Protein AF-A0A965Y698-F1 (afdb_monomer_lite)

Sequence (207 aa):
MKKEEIPGSIGDREEKILKLSDDIWEYAETKFEEYKSASRYCELLEAEGFRVTKGIADMDPACQTRLLTFLDEGLVSPMGWHGKPFSAPLIIVAATNRPVREWIASGNPSFREDLFYRFDCVISLPPLRERRKDMRLLVSLSLQEEEVNPGYLEGDGIRRISLDAVDALERMNFPGNFRELRVRLKRACSAARREGVQILCLRHLLH

Radius of gyration: 22.98 Å; chains: 1; bounding box: 58×51×63 Å

pLDDT: mean 71.07, std 23.86, range [26.08, 95.06]

Structure (mmCIF, N/CA/C/O backbone):
data_AF-A0A965Y698-F1
#
_entry.id   AF-A0A965Y698-F1
#
loop_
_atom_site.group_PDB
_atom_site.id
_atom_site.type_symbol
_atom_site.label_atom_id
_atom_site.label_alt_id
_atom_site.label_comp_id
_atom_site.label_asym_id
_atom_site.label_entity_id
_atom_site.label_seq_id
_atom_site.pdbx_PDB_ins_code
_atom_site.Cartn_x
_atom_site.Cartn_y
_atom_site.Cartn_z
_atom_site.occupancy
_atom_site.B_iso_or_equiv
_atom_site.auth_seq_id
_atom_site.auth_comp_id
_atom_site.auth_asym_id
_atom_site.auth_atom_id
_atom_site.pdbx_PDB_model_num
ATOM 1 N N . MET A 1 1 ? -10.694 -40.746 -34.632 1.00 34.81 1 MET A N 1
ATOM 2 C CA . MET A 1 1 ? -9.609 -39.753 -34.481 1.00 34.81 1 MET A CA 1
ATOM 3 C C . MET A 1 1 ? -9.773 -39.082 -33.134 1.00 34.81 1 MET A C 1
ATOM 5 O O . MET A 1 1 ? -10.867 -38.628 -32.828 1.00 34.81 1 MET A O 1
ATOM 9 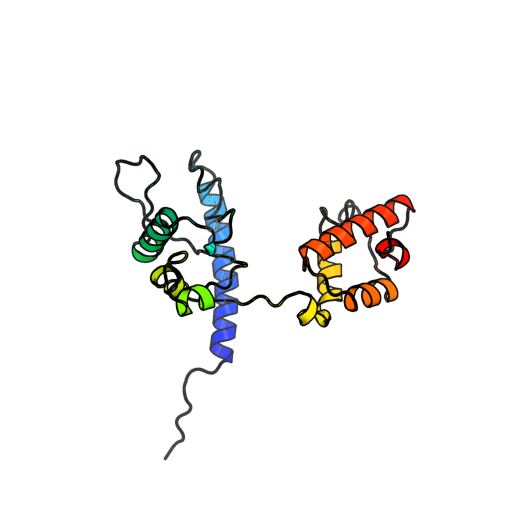N N . LYS A 1 2 ? -8.735 -39.171 -32.300 1.00 28.33 2 LYS A N 1
ATOM 10 C CA . LYS A 1 2 ? -8.711 -38.714 -30.908 1.00 28.33 2 LYS A CA 1
ATOM 11 C C . LYS A 1 2 ? -8.781 -37.182 -30.859 1.00 28.33 2 LYS A C 1
ATOM 13 O O . LYS A 1 2 ? -8.144 -36.529 -31.677 1.00 28.33 2 LYS A O 1
ATOM 18 N N . LYS A 1 3 ? -9.558 -36.637 -29.918 1.00 29.00 3 LYS A N 1
ATOM 19 C CA . LYS A 1 3 ? -9.449 -35.237 -29.491 1.00 29.00 3 LYS A CA 1
ATOM 20 C C . LYS A 1 3 ? -8.118 -35.112 -28.750 1.00 29.00 3 LYS A C 1
ATOM 22 O O . LYS A 1 3 ? -7.952 -35.758 -27.721 1.00 29.00 3 LYS A O 1
ATOM 27 N N . GLU A 1 4 ? -7.173 -34.367 -29.305 1.00 29.14 4 GLU A N 1
ATOM 28 C CA . GLU A 1 4 ? -5.974 -33.952 -28.578 1.00 29.14 4 GLU A CA 1
ATOM 29 C C . GLU A 1 4 ? -6.377 -32.842 -27.605 1.00 29.14 4 GLU A C 1
ATOM 31 O O . GLU A 1 4 ? -6.842 -31.774 -28.005 1.00 29.14 4 GLU A O 1
ATOM 36 N N . GLU A 1 5 ? -6.281 -33.148 -26.314 1.00 32.31 5 GLU A N 1
ATOM 37 C CA . GLU A 1 5 ? -6.367 -32.173 -25.234 1.00 32.31 5 GLU A CA 1
ATOM 38 C C . GLU A 1 5 ? -5.152 -31.242 -25.312 1.00 32.31 5 GLU A C 1
ATOM 40 O O . GLU A 1 5 ? -4.010 -31.688 -25.415 1.00 32.31 5 GLU A O 1
ATOM 45 N N . ILE A 1 6 ? -5.410 -29.936 -25.291 1.00 33.69 6 ILE A N 1
ATOM 46 C CA . ILE A 1 6 ? -4.385 -28.891 -25.283 1.00 33.69 6 ILE A CA 1
ATOM 47 C C . ILE A 1 6 ? -3.648 -28.971 -23.933 1.00 33.69 6 ILE A C 1
ATOM 49 O O . ILE A 1 6 ? -4.298 -28.818 -22.895 1.00 33.69 6 ILE A O 1
ATOM 53 N N . PRO A 1 7 ? -2.321 -29.189 -23.903 1.00 31.28 7 PRO A N 1
ATOM 54 C CA . PRO A 1 7 ? -1.578 -29.259 -22.655 1.00 31.28 7 PRO A CA 1
ATOM 55 C C . PRO A 1 7 ? -1.356 -27.843 -22.109 1.00 31.28 7 PRO A C 1
ATOM 57 O O . PRO A 1 7 ? -0.759 -26.994 -22.772 1.00 31.28 7 PRO A O 1
ATOM 60 N N . GLY A 1 8 ? -1.838 -27.591 -20.893 1.00 40.00 8 GLY A N 1
ATOM 61 C CA . GLY A 1 8 ? -1.635 -26.331 -20.173 1.00 40.00 8 GLY A CA 1
ATOM 62 C C . GLY A 1 8 ? -2.925 -25.786 -19.576 1.00 40.00 8 GLY A C 1
ATOM 63 O O . GLY A 1 8 ? -3.374 -24.700 -19.945 1.00 40.00 8 GLY A O 1
ATOM 64 N N . SER A 1 9 ? -3.531 -26.553 -18.669 1.00 38.72 9 SER A N 1
ATOM 65 C CA . SER A 1 9 ? -4.672 -26.093 -17.879 1.00 38.72 9 SER A CA 1
ATOM 66 C C . SER A 1 9 ? -4.240 -24.922 -16.982 1.00 38.72 9 SER A C 1
ATOM 68 O O . SER A 1 9 ? -3.114 -24.880 -16.488 1.00 38.72 9 SER A O 1
ATOM 70 N N . ILE A 1 10 ? -5.142 -23.959 -16.773 1.00 36.44 10 ILE A N 1
ATOM 71 C CA . ILE A 1 10 ? -4.940 -22.768 -15.927 1.00 36.44 10 ILE A CA 1
ATOM 72 C C . ILE A 1 10 ? -4.488 -23.152 -14.502 1.00 36.44 10 ILE A C 1
ATOM 74 O O . ILE A 1 10 ? -3.698 -22.421 -13.906 1.00 36.44 10 ILE A O 1
ATOM 78 N N . GLY A 1 11 ? -4.881 -24.335 -14.014 1.00 33.78 11 GLY A N 1
ATOM 79 C CA . GLY A 1 11 ? -4.472 -24.853 -12.706 1.00 33.78 11 GLY A CA 1
ATOM 80 C C . GLY A 1 11 ? -2.964 -25.100 -12.574 1.00 33.78 11 GLY A C 1
ATOM 81 O O . GLY A 1 11 ? -2.393 -24.777 -11.538 1.00 33.78 11 GLY A O 1
ATOM 82 N N . ASP A 1 12 ? -2.287 -25.546 -13.641 1.00 32.25 12 ASP A N 1
ATOM 83 C CA . ASP A 1 12 ? -0.835 -25.805 -13.611 1.00 32.25 12 ASP A CA 1
ATOM 84 C C . ASP A 1 12 ? -0.017 -24.508 -13.521 1.00 32.25 12 ASP A C 1
ATOM 86 O O . ASP A 1 12 ? 1.145 -24.527 -13.117 1.00 32.25 12 ASP A O 1
ATOM 90 N N . ARG A 1 13 ? -0.595 -23.365 -13.923 1.00 32.44 13 ARG A N 1
ATOM 91 C CA . ARG A 1 13 ? 0.056 -22.048 -13.839 1.00 32.44 13 ARG A CA 1
ATOM 92 C C . ARG A 1 13 ? -0.099 -21.429 -12.456 1.00 32.44 13 ARG A C 1
ATOM 94 O O . ARG A 1 13 ? 0.864 -20.857 -11.960 1.00 32.44 13 ARG A O 1
ATOM 101 N N . GLU A 1 14 ? -1.264 -21.568 -11.831 1.00 30.34 14 GLU A N 1
ATOM 102 C CA . GLU A 1 14 ? -1.511 -21.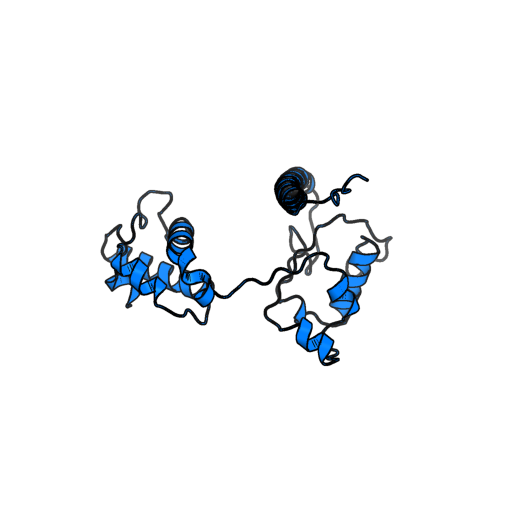067 -10.472 1.00 30.34 14 GLU A CA 1
ATOM 103 C C . GLU A 1 14 ? -0.663 -21.815 -9.432 1.00 30.34 14 GLU A C 1
ATOM 105 O O . GLU A 1 14 ? -0.034 -21.180 -8.586 1.00 30.34 14 GLU A O 1
ATOM 110 N N . GLU A 1 15 ? -0.531 -23.140 -9.561 1.00 28.47 15 GLU A N 1
ATOM 111 C CA . GLU A 1 15 ? 0.343 -23.946 -8.696 1.00 28.47 15 GLU A CA 1
ATOM 112 C C . GLU A 1 15 ? 1.832 -23.597 -8.871 1.00 28.47 15 GLU A C 1
ATOM 114 O O . GLU A 1 15 ? 2.599 -23.602 -7.907 1.00 28.47 15 GLU A O 1
ATOM 119 N N . LYS A 1 16 ? 2.247 -23.237 -10.094 1.00 28.00 16 LYS A N 1
ATOM 120 C CA . LYS A 1 16 ? 3.618 -22.789 -10.385 1.00 28.00 16 LYS A CA 1
ATOM 121 C C . LYS A 1 16 ? 3.913 -21.406 -9.812 1.00 28.00 16 LYS A C 1
ATOM 123 O O . LYS A 1 16 ? 5.036 -21.171 -9.387 1.00 28.00 16 LYS A O 1
ATOM 128 N N . ILE A 1 17 ? 2.925 -20.509 -9.800 1.00 28.64 17 ILE A N 1
ATOM 129 C CA . ILE A 1 17 ? 3.040 -19.154 -9.240 1.00 28.64 17 ILE A CA 1
ATOM 130 C C . ILE A 1 17 ? 3.127 -19.204 -7.709 1.00 28.64 17 ILE A C 1
ATOM 132 O O . ILE A 1 17 ? 3.937 -18.482 -7.135 1.00 28.64 17 ILE A O 1
ATOM 136 N N . LEU A 1 18 ? 2.347 -20.078 -7.064 1.00 27.06 18 LEU A N 1
ATOM 137 C CA . LEU A 1 18 ? 2.396 -20.290 -5.612 1.00 27.06 18 LEU A CA 1
ATOM 138 C C . LEU A 1 18 ? 3.716 -20.936 -5.169 1.00 27.06 18 LEU A C 1
ATOM 140 O O . LEU A 1 18 ? 4.336 -20.464 -4.224 1.00 27.06 18 LEU A O 1
ATOM 144 N N . LYS A 1 19 ? 4.212 -21.944 -5.900 1.00 28.45 19 LYS A N 1
ATOM 145 C CA . LYS A 1 19 ? 5.548 -22.507 -5.633 1.00 28.45 19 LYS A CA 1
ATOM 146 C C . LYS A 1 19 ? 6.665 -21.491 -5.854 1.00 28.45 19 LYS A C 1
ATOM 148 O O . LYS A 1 19 ? 7.555 -21.388 -5.023 1.00 28.45 19 LYS A O 1
ATOM 153 N N . LEU A 1 20 ? 6.586 -20.687 -6.922 1.00 28.78 20 LEU A N 1
ATOM 154 C CA . LEU A 1 20 ? 7.558 -19.616 -7.138 1.00 28.78 20 LEU A CA 1
ATOM 155 C C . LEU A 1 20 ? 7.544 -18.595 -5.998 1.00 28.78 20 LEU A C 1
ATOM 157 O O . LEU A 1 20 ? 8.612 -18.104 -5.661 1.00 28.78 20 LEU A O 1
ATOM 161 N N . SER A 1 21 ? 6.387 -18.246 -5.418 1.00 30.69 21 SER A N 1
ATOM 162 C CA . SER A 1 21 ? 6.373 -17.262 -4.330 1.00 30.69 21 SER A CA 1
ATOM 163 C C . SER A 1 21 ? 7.120 -17.768 -3.108 1.00 30.69 21 SER A C 1
ATOM 165 O O . SER A 1 21 ? 7.946 -17.035 -2.575 1.00 30.69 21 SER A O 1
ATOM 167 N N . ASP A 1 22 ? 6.879 -19.013 -2.708 1.00 31.83 22 ASP A N 1
ATOM 168 C CA . ASP A 1 22 ? 7.476 -19.585 -1.500 1.00 31.83 22 ASP A CA 1
ATOM 169 C C . ASP A 1 22 ? 8.983 -19.828 -1.689 1.00 31.83 22 ASP A C 1
ATOM 171 O O . ASP A 1 22 ? 9.779 -19.442 -0.833 1.00 31.83 22 ASP A O 1
ATOM 175 N N . ASP A 1 23 ? 9.388 -20.312 -2.869 1.00 33.94 23 ASP A N 1
ATOM 176 C CA . ASP A 1 23 ? 10.796 -20.513 -3.232 1.00 33.94 23 ASP A CA 1
ATOM 177 C C . ASP A 1 23 ? 11.564 -19.178 -3.331 1.00 33.94 23 ASP A C 1
ATOM 179 O O . ASP A 1 23 ? 12.741 -19.093 -2.972 1.00 33.94 23 ASP A O 1
ATOM 183 N N . ILE A 1 24 ? 10.910 -18.108 -3.806 1.00 35.19 24 ILE A N 1
ATOM 184 C CA . ILE A 1 24 ? 11.493 -16.760 -3.874 1.00 35.19 24 ILE A CA 1
ATOM 185 C C . ILE A 1 24 ? 11.700 -16.187 -2.470 1.00 35.19 24 ILE A C 1
ATOM 187 O O . ILE A 1 24 ? 12.732 -15.558 -2.226 1.00 35.19 24 ILE A O 1
ATOM 191 N N . TRP A 1 25 ? 10.750 -16.397 -1.556 1.00 38.00 25 TRP A N 1
ATOM 192 C CA . TRP A 1 25 ? 10.858 -15.918 -0.178 1.00 38.00 25 TRP A CA 1
ATOM 193 C C . TRP A 1 25 ? 11.937 -16.672 0.602 1.00 38.00 25 TRP A C 1
ATOM 195 O O . TRP A 1 25 ? 12.788 -16.030 1.215 1.00 38.00 25 TRP A O 1
ATOM 205 N N . GLU A 1 26 ? 11.988 -18.000 0.498 1.00 36.00 26 GLU A N 1
ATOM 206 C CA . GLU A 1 26 ? 13.008 -18.820 1.165 1.00 36.00 26 GLU A CA 1
ATOM 207 C C . GLU A 1 26 ? 14.419 -18.537 0.610 1.00 36.00 26 GLU A C 1
ATOM 209 O O . GLU A 1 26 ? 15.390 -18.416 1.365 1.00 36.00 26 GLU A O 1
ATOM 214 N N . TYR A 1 27 ? 14.547 -18.325 -0.706 1.00 38.66 27 TYR A N 1
ATOM 215 C CA . TYR A 1 27 ? 15.809 -17.918 -1.332 1.00 38.66 27 TYR A CA 1
ATOM 216 C C . TYR A 1 27 ? 16.240 -16.504 -0.916 1.00 38.66 27 TYR A C 1
ATOM 218 O O . TYR A 1 27 ? 17.423 -16.273 -0.648 1.00 38.66 27 TYR A O 1
ATOM 226 N N . ALA A 1 28 ? 15.295 -15.560 -0.829 1.00 35.41 28 ALA A N 1
ATOM 227 C CA . ALA A 1 28 ? 15.565 -14.200 -0.378 1.00 35.41 28 ALA A CA 1
ATOM 228 C C . ALA A 1 28 ? 16.024 -14.168 1.088 1.00 35.41 28 ALA A C 1
ATOM 230 O O . ALA A 1 28 ? 17.019 -13.508 1.380 1.00 35.41 28 ALA A O 1
ATOM 231 N N . GLU A 1 29 ? 15.378 -14.921 1.984 1.00 34.94 29 GLU A N 1
ATOM 232 C CA . GLU A 1 29 ? 15.748 -15.018 3.406 1.00 34.94 29 GLU A CA 1
ATOM 233 C C . GLU A 1 29 ? 17.100 -15.712 3.619 1.00 34.94 29 GLU A C 1
ATOM 235 O O . GLU A 1 29 ? 17.934 -15.239 4.393 1.00 34.94 29 GLU A O 1
ATOM 240 N N . THR A 1 30 ? 17.372 -16.792 2.880 1.00 34.97 30 THR A N 1
ATOM 241 C CA . THR A 1 30 ? 18.649 -17.519 2.981 1.00 34.97 30 THR A CA 1
ATOM 242 C C . THR A 1 30 ? 19.823 -16.650 2.525 1.00 34.97 30 THR A C 1
ATOM 244 O O . THR A 1 30 ? 20.902 -16.678 3.120 1.00 34.97 30 THR A O 1
ATOM 247 N N . LYS A 1 31 ? 19.617 -15.833 1.485 1.00 34.69 31 LYS A N 1
ATOM 248 C CA . LYS A 1 31 ? 20.625 -14.885 0.997 1.00 34.69 31 LYS A CA 1
ATOM 249 C C . LYS A 1 31 ? 20.745 -13.650 1.890 1.00 34.69 31 LYS A C 1
ATOM 251 O O . LYS A 1 31 ? 21.844 -13.123 2.030 1.00 34.69 31 LYS A O 1
ATOM 256 N N . PHE A 1 32 ? 19.661 -13.221 2.536 1.00 35.25 32 PHE A N 1
ATOM 257 C CA . PHE A 1 32 ? 19.628 -12.072 3.446 1.00 35.25 32 PHE A CA 1
ATOM 258 C C . PHE A 1 32 ? 20.635 -12.189 4.605 1.00 35.25 32 PHE A C 1
ATOM 260 O O . PHE A 1 32 ? 21.361 -11.235 4.884 1.00 35.25 32 PHE A O 1
ATOM 267 N N . GLU A 1 33 ? 20.762 -13.365 5.227 1.00 36.00 33 GLU A N 1
ATOM 268 C CA . GLU A 1 33 ? 21.734 -13.577 6.315 1.00 36.00 33 GLU A CA 1
ATOM 269 C C . GLU A 1 33 ? 23.196 -13.645 5.835 1.00 36.00 33 GLU A C 1
ATOM 271 O O . GLU A 1 33 ? 24.115 -13.287 6.574 1.00 36.00 33 GLU A O 1
ATOM 276 N N . GLU A 1 34 ? 23.433 -14.021 4.575 1.00 35.28 34 GLU A N 1
ATOM 277 C CA . GLU A 1 34 ? 24.776 -14.118 3.986 1.00 35.28 34 GLU A CA 1
ATOM 278 C C . GLU A 1 34 ? 25.396 -12.728 3.708 1.00 35.28 34 GLU A C 1
ATOM 280 O O . GLU A 1 34 ? 26.618 -12.565 3.737 1.00 35.28 34 GLU A O 1
ATOM 285 N N . TYR A 1 35 ? 24.570 -11.692 3.502 1.00 40.16 35 TYR A N 1
ATOM 286 C CA . TYR A 1 35 ? 25.019 -10.344 3.117 1.00 40.16 35 TYR A CA 1
ATOM 287 C C . TYR A 1 35 ? 25.207 -9.350 4.280 1.00 40.16 35 TYR A C 1
ATOM 289 O O . TYR A 1 35 ? 25.650 -8.221 4.049 1.00 40.16 35 TYR A O 1
ATOM 297 N N . LYS A 1 36 ? 24.992 -9.767 5.540 1.00 33.00 36 LYS A N 1
ATOM 298 C CA . LYS A 1 36 ? 25.206 -8.937 6.751 1.00 33.00 36 LYS A CA 1
ATOM 299 C C . LYS A 1 36 ? 26.627 -8.367 6.894 1.00 33.00 36 LYS A C 1
ATOM 301 O O . LYS A 1 36 ? 26.831 -7.404 7.631 1.00 33.00 36 LYS A O 1
ATOM 306 N N . SER A 1 37 ? 27.625 -8.944 6.219 1.00 31.67 37 SER A N 1
ATOM 307 C CA . SER A 1 37 ? 29.041 -8.587 6.410 1.00 31.67 37 SER A CA 1
ATOM 308 C C . SER A 1 37 ? 29.606 -7.520 5.460 1.00 31.67 37 SER A C 1
ATOM 310 O O . SER A 1 37 ? 30.747 -7.104 5.657 1.00 31.67 37 SER A O 1
ATOM 312 N N . ALA A 1 38 ? 28.857 -7.016 4.476 1.00 31.75 38 ALA A N 1
ATOM 313 C CA . ALA A 1 38 ? 29.371 -6.016 3.532 1.00 31.75 38 ALA A CA 1
ATOM 314 C C . ALA A 1 38 ? 28.817 -4.611 3.830 1.00 31.75 38 ALA A C 1
ATOM 316 O O . ALA A 1 38 ? 27.820 -4.164 3.271 1.00 31.75 38 ALA A O 1
ATOM 317 N N . SER A 1 39 ? 29.488 -3.899 4.738 1.00 31.42 39 SER A N 1
ATOM 318 C CA . SER A 1 39 ? 29.229 -2.482 5.005 1.00 31.42 39 SER A CA 1
ATOM 319 C C . SER A 1 39 ? 29.487 -1.597 3.777 1.00 31.42 39 SER A C 1
ATOM 321 O O . SER A 1 39 ? 30.545 -1.695 3.159 1.00 31.42 39 SER A O 1
ATOM 323 N N . ARG A 1 40 ? 28.582 -0.617 3.613 1.00 26.36 40 ARG A N 1
ATOM 324 C CA . ARG A 1 40 ? 28.717 0.712 2.973 1.00 26.36 40 ARG A CA 1
ATOM 325 C C . ARG A 1 40 ? 28.368 0.887 1.475 1.00 26.36 40 ARG A C 1
ATOM 327 O O . ARG A 1 40 ? 29.065 0.417 0.588 1.00 26.36 40 ARG A O 1
ATOM 334 N N . TYR A 1 41 ? 27.401 1.798 1.287 1.00 26.08 41 TYR A N 1
ATOM 335 C CA . TYR A 1 41 ? 27.096 2.684 0.147 1.00 26.08 41 TYR A CA 1
ATOM 336 C C . TYR A 1 41 ? 26.279 2.176 -1.050 1.00 26.08 41 TYR A C 1
ATOM 338 O O . TYR A 1 41 ? 26.785 1.514 -1.950 1.00 26.08 41 TYR A O 1
ATOM 346 N N . CYS A 1 42 ? 25.066 2.735 -1.152 1.00 26.50 42 CYS A N 1
ATOM 347 C CA . CYS A 1 42 ? 24.599 3.518 -2.301 1.00 26.50 42 CYS A CA 1
ATOM 348 C C . CYS A 1 42 ? 23.382 4.354 -1.853 1.00 26.50 42 CYS A C 1
ATOM 350 O O . CYS A 1 42 ? 22.385 3.784 -1.436 1.00 26.50 42 CYS A O 1
ATOM 352 N N . GLU A 1 43 ? 23.399 5.682 -1.995 1.00 29.86 43 GLU A N 1
ATOM 353 C CA . GLU A 1 43 ? 22.228 6.567 -1.751 1.00 29.86 43 GLU A CA 1
ATOM 354 C C . GLU A 1 43 ? 21.096 6.397 -2.806 1.00 29.86 43 GLU A C 1
ATOM 356 O O . GLU A 1 43 ? 20.186 7.211 -2.925 1.00 29.86 43 GLU A O 1
ATOM 361 N N . LEU A 1 44 ? 21.125 5.304 -3.576 1.00 32.25 44 LEU A N 1
ATOM 362 C CA . LEU A 1 44 ? 20.025 4.779 -4.404 1.00 32.25 44 LEU A CA 1
ATOM 363 C C . LEU A 1 44 ? 19.645 3.327 -4.028 1.00 32.25 44 LEU A C 1
ATOM 365 O O . LEU A 1 44 ? 18.741 2.750 -4.623 1.00 32.25 44 LEU A O 1
ATOM 369 N N . LEU A 1 45 ? 20.340 2.744 -3.048 1.00 38.44 45 LEU A N 1
ATOM 370 C CA . LEU A 1 45 ? 20.241 1.371 -2.541 1.00 38.44 45 LEU A CA 1
ATOM 371 C C . LEU A 1 45 ? 20.527 1.395 -1.030 1.00 38.44 45 LEU A C 1
ATOM 373 O O . LEU A 1 45 ? 21.458 0.738 -0.556 1.00 38.44 45 LEU A O 1
ATOM 377 N N . GLU A 1 46 ? 19.816 2.223 -0.266 1.00 26.11 46 GLU A N 1
ATOM 378 C CA . GLU A 1 46 ? 20.052 2.283 1.178 1.00 26.11 46 GLU A CA 1
ATOM 379 C C . GLU A 1 46 ? 19.514 1.019 1.847 1.00 26.11 46 GLU A C 1
ATOM 381 O O . GLU A 1 46 ? 18.389 1.010 2.327 1.00 26.11 46 GLU A O 1
ATOM 386 N N . ALA A 1 47 ? 20.362 -0.014 1.843 1.00 32.44 47 ALA A N 1
ATOM 387 C CA . ALA A 1 47 ? 20.212 -1.319 2.470 1.00 32.44 47 ALA A CA 1
ATOM 388 C C . ALA A 1 47 ? 18.955 -2.093 2.024 1.00 32.44 47 ALA A C 1
ATOM 390 O O . ALA A 1 47 ? 17.832 -1.668 2.242 1.00 32.44 47 ALA A O 1
ATOM 391 N N . GLU A 1 48 ? 19.151 -3.288 1.461 1.00 37.84 48 GLU A N 1
ATOM 392 C CA . GLU A 1 48 ? 18.075 -4.283 1.298 1.00 37.84 48 GLU A CA 1
ATOM 393 C C . GLU A 1 48 ? 17.061 -3.959 0.169 1.00 37.84 48 GLU A C 1
ATOM 395 O O . GLU A 1 48 ? 15.944 -3.495 0.380 1.00 37.84 48 GLU A O 1
ATOM 400 N N . GLY A 1 49 ? 17.443 -4.261 -1.080 1.00 34.75 49 GLY A N 1
ATOM 401 C CA . GLY A 1 49 ? 16.541 -4.242 -2.241 1.00 34.75 49 GLY A CA 1
ATOM 402 C C . GLY A 1 49 ? 16.404 -2.881 -2.940 1.00 34.75 49 GLY A C 1
ATOM 403 O O . GLY A 1 49 ? 16.544 -1.814 -2.348 1.00 34.75 49 GLY A O 1
ATOM 404 N N . PHE A 1 50 ? 16.149 -2.904 -4.251 1.00 39.31 50 PHE A N 1
ATOM 405 C CA . PHE A 1 50 ? 15.923 -1.693 -5.045 1.00 39.31 50 PHE A CA 1
ATOM 406 C C . PHE A 1 50 ? 14.583 -1.059 -4.646 1.00 39.31 50 PHE A C 1
ATOM 408 O O . PHE A 1 50 ? 13.529 -1.378 -5.196 1.00 39.31 50 PHE A O 1
ATOM 415 N N . ARG A 1 51 ? 14.604 -0.177 -3.644 1.00 35.47 51 ARG A N 1
ATOM 416 C CA . ARG A 1 51 ? 13.411 0.518 -3.159 1.00 35.47 51 ARG A CA 1
ATOM 417 C C . ARG A 1 51 ? 13.236 1.822 -3.928 1.00 35.47 51 ARG A C 1
ATOM 419 O O . ARG A 1 51 ? 13.876 2.826 -3.624 1.00 35.47 51 ARG A O 1
ATOM 426 N N . VAL A 1 52 ? 12.340 1.838 -4.914 1.00 40.28 52 VAL A N 1
ATOM 427 C CA . VAL A 1 52 ? 11.953 3.100 -5.557 1.00 40.28 52 VAL A CA 1
ATOM 428 C C . VAL A 1 52 ? 11.139 3.920 -4.550 1.00 40.28 52 VAL A C 1
ATOM 430 O O . VAL A 1 52 ? 10.022 3.560 -4.190 1.00 40.28 52 VAL A O 1
ATOM 433 N N . THR A 1 53 ? 11.713 5.010 -4.039 1.00 35.84 53 THR A N 1
ATOM 434 C CA . THR A 1 53 ? 11.060 5.903 -3.058 1.00 35.84 53 THR A CA 1
ATOM 435 C C . THR A 1 53 ? 9.968 6.782 -3.677 1.00 35.84 53 THR A C 1
ATOM 437 O O . THR A 1 53 ? 9.135 7.340 -2.963 1.00 35.84 53 THR A O 1
ATOM 440 N N . LYS A 1 54 ? 9.946 6.878 -5.008 1.00 50.53 54 LYS A N 1
ATOM 441 C CA . LYS A 1 54 ? 8.874 7.459 -5.829 1.00 50.53 54 LYS A CA 1
ATOM 442 C C . LYS A 1 54 ? 8.277 6.346 -6.705 1.00 50.53 54 LYS A C 1
ATOM 444 O O . LYS A 1 54 ? 8.882 5.289 -6.816 1.00 50.53 54 LYS A O 1
ATOM 449 N N . GLY A 1 55 ? 7.094 6.505 -7.301 1.00 64.31 55 GLY A N 1
ATOM 450 C CA . GLY A 1 55 ? 6.606 5.471 -8.228 1.00 64.31 55 GLY A CA 1
ATOM 451 C C . GLY A 1 55 ? 7.590 5.294 -9.394 1.00 64.31 55 GLY A C 1
ATOM 452 O O . GLY A 1 55 ? 8.268 6.254 -9.755 1.00 64.31 55 GLY A O 1
ATOM 453 N N . ILE A 1 56 ? 7.669 4.114 -10.022 1.00 77.38 56 ILE A N 1
ATOM 454 C CA . ILE A 1 56 ? 8.574 3.898 -11.179 1.00 77.38 56 ILE A CA 1
ATOM 455 C C . ILE A 1 56 ? 8.335 4.927 -12.300 1.00 77.38 56 ILE A C 1
ATOM 457 O O . ILE A 1 56 ? 9.262 5.336 -12.990 1.00 77.38 56 ILE A O 1
ATOM 461 N N . ALA A 1 57 ? 7.098 5.413 -12.424 1.00 78.62 57 ALA A N 1
ATOM 462 C CA . ALA A 1 57 ? 6.704 6.437 -13.385 1.00 78.62 57 ALA A CA 1
ATOM 463 C C . ALA A 1 57 ? 7.195 7.859 -13.060 1.00 78.62 57 ALA A C 1
ATOM 465 O O . ALA A 1 57 ? 7.143 8.724 -13.926 1.00 78.62 57 ALA A O 1
ATOM 466 N N . ASP A 1 58 ? 7.640 8.115 -11.829 1.00 76.50 58 ASP A N 1
ATOM 467 C CA . ASP A 1 58 ? 8.197 9.406 -11.414 1.00 76.50 58 ASP A CA 1
ATOM 468 C C . ASP A 1 58 ? 9.743 9.415 -11.504 1.00 76.50 58 ASP A C 1
ATOM 470 O O . ASP A 1 58 ? 10.382 10.373 -11.060 1.00 76.50 58 ASP A O 1
ATOM 474 N N . MET A 1 59 ? 10.358 8.350 -12.040 1.00 76.31 59 MET A N 1
ATOM 475 C CA . MET A 1 59 ? 11.796 8.305 -12.319 1.00 76.31 59 MET A CA 1
ATOM 476 C C . MET A 1 59 ? 12.161 9.255 -13.456 1.00 76.31 59 MET A C 1
ATOM 478 O O . MET A 1 59 ? 11.485 9.293 -14.486 1.00 76.31 59 MET A O 1
ATOM 482 N N . ASP A 1 60 ? 13.285 9.955 -13.314 1.00 76.62 60 ASP A N 1
ATOM 483 C CA . ASP A 1 60 ? 13.853 10.707 -14.429 1.00 76.62 60 ASP A CA 1
ATOM 484 C C . ASP A 1 60 ? 14.325 9.770 -15.573 1.00 76.62 60 ASP A C 1
ATOM 486 O O . ASP A 1 60 ? 14.570 8.575 -15.355 1.00 76.62 60 ASP A O 1
ATOM 490 N N . PRO A 1 61 ? 14.474 10.284 -16.810 1.00 79.44 61 PRO A N 1
ATOM 491 C CA . PRO A 1 61 ? 14.863 9.461 -17.960 1.00 79.44 61 PRO A CA 1
ATOM 492 C C . PRO A 1 61 ? 16.235 8.778 -17.829 1.00 79.44 61 PRO A C 1
ATOM 494 O O . PRO A 1 61 ? 16.458 7.709 -18.409 1.00 79.44 61 PRO A O 1
ATOM 497 N N . ALA A 1 62 ? 17.166 9.369 -17.073 1.00 75.50 62 ALA A N 1
ATOM 498 C CA . ALA A 1 62 ? 18.491 8.792 -16.863 1.00 75.50 62 ALA A CA 1
ATOM 499 C C . ALA A 1 62 ? 18.410 7.555 -15.955 1.00 75.50 62 ALA A C 1
ATOM 501 O O . ALA A 1 62 ? 19.026 6.528 -16.248 1.00 75.50 62 ALA A O 1
ATOM 502 N N . CYS A 1 63 ? 17.592 7.618 -14.904 1.00 76.31 63 CYS A N 1
ATOM 503 C CA . CYS A 1 63 ? 17.285 6.502 -14.019 1.00 76.31 63 CYS A CA 1
ATOM 504 C C . CYS A 1 63 ? 16.551 5.379 -14.760 1.00 76.31 63 CYS A C 1
ATOM 506 O O . CYS A 1 63 ? 16.931 4.218 -14.614 1.00 76.31 63 CYS A O 1
ATOM 508 N N . GLN A 1 64 ? 15.573 5.710 -15.612 1.00 80.06 64 GLN A N 1
ATOM 509 C CA . GLN A 1 64 ? 14.882 4.716 -16.447 1.00 80.06 64 GLN A CA 1
ATOM 510 C C . GLN A 1 64 ? 15.854 3.976 -17.380 1.00 80.06 64 GLN A C 1
ATOM 512 O O . GLN A 1 64 ? 15.777 2.759 -17.519 1.00 80.06 64 GLN A O 1
ATOM 517 N N . THR A 1 65 ? 16.811 4.695 -17.975 1.00 81.88 65 THR A N 1
ATOM 518 C CA . THR A 1 65 ? 17.828 4.099 -18.857 1.00 81.88 65 THR A CA 1
ATOM 519 C C . THR A 1 65 ? 18.756 3.155 -18.092 1.00 81.88 65 THR A C 1
ATOM 521 O O . THR A 1 65 ? 19.020 2.052 -18.556 1.00 81.88 65 THR A O 1
ATOM 524 N N . ARG A 1 66 ? 19.207 3.543 -16.892 1.00 76.38 66 ARG A N 1
ATOM 525 C CA . ARG A 1 66 ? 20.042 2.676 -16.043 1.00 76.38 66 ARG A CA 1
ATOM 526 C C . ARG A 1 66 ? 19.305 1.416 -15.597 1.00 76.38 66 ARG A C 1
ATOM 528 O O . ARG A 1 66 ? 19.902 0.345 -15.585 1.00 76.38 66 ARG A O 1
ATOM 535 N N . LEU A 1 67 ? 18.025 1.540 -15.245 1.00 80.19 67 LEU A N 1
ATOM 536 C CA . LEU A 1 67 ? 17.196 0.396 -14.871 1.00 80.19 67 LEU A CA 1
ATOM 537 C C . LEU A 1 67 ? 16.999 -0.561 -16.051 1.00 80.19 67 LEU A C 1
ATOM 539 O O . LEU A 1 67 ? 17.092 -1.768 -15.865 1.00 80.19 67 LEU A O 1
ATOM 543 N N . LEU A 1 68 ? 16.785 -0.033 -17.258 1.00 84.00 68 LEU A N 1
ATOM 544 C CA . LEU A 1 68 ? 16.706 -0.844 -18.470 1.00 84.00 68 LEU A CA 1
ATOM 545 C C . LEU A 1 68 ? 18.018 -1.601 -18.728 1.00 84.00 68 LEU A C 1
ATOM 547 O O . LEU A 1 68 ? 17.984 -2.806 -18.935 1.00 84.00 68 LEU A O 1
ATOM 551 N N . THR A 1 69 ? 19.175 -0.934 -18.636 1.00 81.06 69 THR A N 1
ATOM 552 C CA . THR A 1 69 ? 20.482 -1.607 -18.764 1.00 81.06 69 THR A CA 1
ATOM 553 C C . THR A 1 69 ? 20.657 -2.706 -17.717 1.00 81.06 69 THR A C 1
ATOM 555 O O . THR A 1 69 ? 21.137 -3.788 -18.037 1.00 81.06 69 THR A O 1
ATOM 558 N N . PHE A 1 70 ? 20.224 -2.465 -16.477 1.00 81.56 70 PHE A N 1
ATOM 559 C CA . PHE A 1 70 ? 20.262 -3.487 -15.435 1.00 81.56 70 PHE A CA 1
ATOM 560 C C . PHE A 1 70 ? 19.353 -4.684 -15.750 1.00 81.56 70 PHE A C 1
ATOM 562 O O . PHE A 1 70 ? 19.780 -5.821 -15.585 1.00 81.56 70 PHE A O 1
ATOM 569 N N . LEU A 1 71 ? 18.128 -4.445 -16.223 1.00 80.94 71 LEU A N 1
ATOM 570 C CA . LEU A 1 71 ? 17.195 -5.505 -16.622 1.00 80.94 71 LEU A CA 1
ATOM 571 C C . LEU A 1 71 ? 17.699 -6.315 -17.828 1.00 80.94 71 LEU A C 1
ATOM 573 O O . LEU A 1 71 ? 17.373 -7.493 -17.947 1.00 80.94 71 LEU A O 1
ATOM 577 N N . ASP A 1 72 ? 18.496 -5.701 -18.702 1.00 83.38 72 ASP A N 1
ATOM 578 C CA . ASP A 1 72 ? 19.061 -6.344 -19.893 1.00 83.38 72 ASP A CA 1
ATOM 579 C C . ASP A 1 72 ? 20.312 -7.164 -19.578 1.00 83.38 72 ASP A C 1
ATOM 581 O O . ASP A 1 72 ? 20.456 -8.291 -20.051 1.00 83.38 72 ASP A O 1
ATOM 585 N N . GLU A 1 73 ? 21.229 -6.594 -18.796 1.00 81.94 73 GLU A N 1
ATOM 586 C CA . GLU A 1 73 ? 22.564 -7.157 -18.582 1.00 81.94 73 GLU A CA 1
ATOM 587 C C . GLU A 1 73 ? 22.698 -7.894 -17.241 1.00 81.94 73 GLU A C 1
ATOM 589 O O . GLU A 1 73 ? 23.620 -8.688 -17.058 1.00 81.94 73 GLU A O 1
ATOM 594 N N . GLY A 1 74 ? 21.816 -7.624 -16.272 1.00 73.44 74 GLY A N 1
ATOM 595 C CA . GLY A 1 74 ? 21.952 -8.097 -14.890 1.00 73.44 74 GLY A CA 1
ATOM 596 C C . GLY A 1 74 ? 23.172 -7.513 -14.168 1.00 73.44 74 GLY A C 1
ATOM 597 O O . GLY A 1 74 ? 23.615 -8.062 -13.154 1.00 73.44 74 GLY A O 1
ATOM 598 N N . LEU A 1 75 ? 23.745 -6.429 -14.706 1.00 73.12 75 LEU A N 1
ATOM 599 C CA . LEU A 1 75 ? 24.962 -5.781 -14.226 1.00 73.12 75 LEU A CA 1
ATOM 600 C C . LEU A 1 75 ? 24.659 -4.415 -13.609 1.00 73.12 75 LEU A C 1
ATOM 602 O O . LEU A 1 75 ? 23.909 -3.614 -14.163 1.00 73.12 75 LEU A O 1
ATOM 606 N N . VAL A 1 76 ? 25.301 -4.118 -12.481 1.00 68.81 76 VAL A N 1
ATOM 607 C CA . VAL A 1 76 ? 25.185 -2.827 -11.791 1.00 68.81 76 VAL A CA 1
ATOM 608 C C . VAL A 1 76 ? 26.544 -2.141 -11.735 1.00 68.81 76 VAL A C 1
ATOM 610 O O . VAL A 1 76 ? 27.569 -2.771 -11.472 1.00 68.81 76 VAL A O 1
ATOM 613 N N . SER A 1 77 ? 26.542 -0.825 -11.963 1.00 64.31 77 SER A N 1
ATOM 614 C CA . SER A 1 77 ? 27.689 0.060 -11.734 1.00 64.31 77 SER A CA 1
ATOM 615 C C . SER A 1 77 ? 27.271 1.227 -10.833 1.00 64.31 77 SER A C 1
ATOM 617 O O . SER A 1 77 ? 26.425 2.029 -11.238 1.00 64.31 77 SER A O 1
ATOM 619 N N . PRO A 1 78 ? 27.834 1.346 -9.620 1.00 62.06 78 PRO A N 1
ATOM 620 C CA . PRO A 1 78 ? 27.573 2.465 -8.727 1.00 62.06 78 PRO A CA 1
ATOM 621 C C . PRO A 1 78 ? 27.994 3.794 -9.357 1.00 62.06 78 PRO A C 1
ATOM 623 O O . PRO A 1 78 ? 28.891 3.849 -10.203 1.00 62.06 78 PRO A O 1
ATOM 626 N N . MET A 1 79 ? 27.377 4.895 -8.928 1.00 55.03 79 MET A N 1
ATOM 627 C CA . MET A 1 79 ? 27.804 6.217 -9.390 1.00 55.03 79 MET A CA 1
ATOM 628 C C . MET A 1 79 ? 29.250 6.492 -8.958 1.00 55.03 79 MET A C 1
ATOM 630 O O . MET A 1 79 ? 29.591 6.333 -7.791 1.00 55.03 79 MET A O 1
ATOM 634 N N . GLY A 1 80 ? 30.098 6.900 -9.907 1.00 55.97 80 GLY A N 1
ATOM 635 C CA . GLY A 1 80 ? 31.529 7.127 -9.663 1.00 55.97 80 GLY A CA 1
ATOM 636 C C . GLY A 1 80 ? 32.387 5.855 -9.650 1.00 55.97 80 GLY A C 1
ATOM 637 O O . GLY A 1 80 ? 33.574 5.924 -9.343 1.00 55.97 80 GLY A O 1
ATOM 638 N N . TRP A 1 81 ? 31.822 4.693 -9.986 1.00 59.50 81 TRP A N 1
ATOM 639 C CA . TRP A 1 81 ? 32.586 3.459 -10.134 1.00 59.50 81 TRP A CA 1
ATOM 640 C C . TRP A 1 81 ? 33.374 3.453 -11.449 1.00 59.50 81 TRP A C 1
ATOM 642 O O . TRP A 1 81 ? 32.803 3.577 -12.530 1.00 59.50 81 TRP A O 1
ATOM 652 N N . HIS A 1 82 ? 34.692 3.281 -11.351 1.00 63.47 82 HIS A N 1
ATOM 653 C CA . HIS A 1 82 ? 35.603 3.180 -12.501 1.00 63.47 82 HIS A CA 1
ATOM 654 C C . HIS A 1 82 ? 36.076 1.741 -12.770 1.00 63.47 82 HIS A C 1
ATOM 656 O O . HIS A 1 82 ? 36.894 1.512 -13.660 1.00 63.47 82 HIS A O 1
ATOM 662 N N . GLY A 1 83 ? 35.607 0.773 -11.976 1.00 67.38 83 GLY A N 1
ATOM 663 C CA . GLY A 1 83 ? 35.932 -0.642 -12.137 1.00 67.38 83 GLY A CA 1
ATOM 664 C C . GLY A 1 83 ? 34.974 -1.370 -13.083 1.00 67.38 83 GLY A C 1
ATOM 665 O O . GLY A 1 83 ? 34.102 -0.772 -13.710 1.00 67.38 83 GLY A O 1
ATOM 666 N N . LYS A 1 84 ? 35.110 -2.698 -13.165 1.00 71.75 84 LYS A N 1
ATOM 667 C CA . LYS A 1 84 ? 34.174 -3.534 -13.934 1.00 71.75 84 LYS A CA 1
ATOM 668 C C . LYS A 1 84 ? 32.801 -3.588 -13.243 1.00 71.75 84 LYS A C 1
ATOM 670 O O . LYS A 1 84 ? 32.784 -3.654 -12.012 1.00 71.75 84 LYS A O 1
ATOM 675 N N . PRO A 1 85 ? 31.683 -3.581 -13.991 1.00 66.31 85 PRO A N 1
ATOM 676 C CA . PRO A 1 85 ? 30.352 -3.821 -13.433 1.00 66.31 85 PRO A CA 1
ATOM 677 C C . PRO A 1 85 ? 30.268 -5.181 -12.727 1.00 66.31 85 PRO A C 1
ATOM 679 O O . PRO A 1 85 ? 31.020 -6.101 -13.059 1.00 66.31 85 PRO A O 1
ATOM 682 N N . PHE A 1 86 ? 29.334 -5.326 -11.788 1.00 71.88 86 PHE A N 1
ATOM 683 C CA . PHE A 1 86 ? 29.106 -6.580 -11.057 1.00 71.88 86 PHE A CA 1
ATOM 684 C C . PHE A 1 86 ? 27.732 -7.159 -11.369 1.00 71.88 86 PHE A C 1
ATOM 686 O O . PHE A 1 86 ? 26.769 -6.411 -11.525 1.00 71.88 86 PHE A O 1
ATOM 693 N N . SER A 1 87 ? 27.645 -8.490 -11.418 1.00 72.19 87 SER A N 1
ATOM 694 C CA . SER A 1 87 ? 26.367 -9.186 -11.565 1.00 72.19 87 SER A CA 1
ATOM 695 C C . SER A 1 87 ? 25.587 -9.167 -10.257 1.00 72.19 87 SER A C 1
ATOM 697 O O . SER A 1 87 ? 26.137 -9.480 -9.200 1.00 72.19 87 SER A O 1
ATOM 699 N N . ALA A 1 88 ? 24.311 -8.802 -10.344 1.00 70.12 88 ALA A N 1
ATOM 700 C CA . ALA A 1 88 ? 23.395 -8.760 -9.216 1.00 70.12 88 ALA A CA 1
ATOM 701 C C . ALA A 1 88 ? 22.077 -9.452 -9.607 1.00 70.12 88 ALA A C 1
ATOM 703 O O . ALA A 1 88 ? 21.195 -8.805 -10.172 1.00 70.12 88 ALA A O 1
ATOM 704 N N . PRO A 1 89 ? 21.926 -10.762 -9.341 1.00 65.88 89 PRO A N 1
ATOM 705 C CA . PRO A 1 89 ? 20.661 -11.450 -9.568 1.00 65.88 89 PRO A CA 1
ATOM 706 C C . PRO A 1 89 ? 19.628 -10.948 -8.550 1.00 65.88 89 PRO A C 1
ATOM 708 O O . PRO A 1 89 ? 19.714 -11.263 -7.365 1.00 65.88 89 PRO A O 1
ATOM 711 N N . LEU A 1 90 ? 18.670 -10.139 -9.006 1.00 71.00 90 LEU A N 1
ATOM 712 C CA . LEU A 1 90 ? 17.636 -9.521 -8.174 1.00 71.00 90 LEU A CA 1
ATOM 713 C C . LEU A 1 90 ? 16.263 -9.668 -8.831 1.00 71.00 90 LEU A C 1
ATOM 715 O O . LEU A 1 90 ? 16.145 -9.650 -10.055 1.00 71.00 90 LEU A O 1
ATOM 719 N N . ILE A 1 91 ? 15.219 -9.733 -8.007 1.00 71.19 91 ILE A N 1
ATOM 720 C CA . ILE A 1 91 ? 13.828 -9.598 -8.449 1.00 71.19 91 ILE A CA 1
ATOM 721 C C . ILE A 1 91 ? 13.410 -8.149 -8.225 1.00 71.19 91 ILE A C 1
ATOM 723 O O . ILE A 1 91 ? 13.523 -7.625 -7.116 1.00 71.19 91 ILE A O 1
ATOM 727 N N . ILE A 1 92 ? 12.927 -7.493 -9.280 1.00 70.81 92 ILE A N 1
ATOM 728 C CA . ILE A 1 92 ? 12.472 -6.104 -9.206 1.00 70.81 92 ILE A CA 1
ATOM 729 C C . ILE A 1 92 ? 10.955 -6.078 -9.086 1.00 70.81 92 ILE A C 1
ATOM 731 O O . ILE A 1 92 ? 10.239 -6.494 -9.994 1.00 70.81 92 ILE A O 1
ATOM 735 N N . VAL A 1 93 ? 10.466 -5.510 -7.985 1.00 72.88 93 VAL A N 1
ATOM 736 C CA . VAL A 1 93 ? 9.050 -5.186 -7.807 1.00 72.88 93 VAL A CA 1
ATOM 737 C C . VAL A 1 93 ? 8.892 -3.675 -7.893 1.00 72.88 93 VAL A C 1
ATOM 739 O O . VAL A 1 93 ? 9.461 -2.927 -7.099 1.00 72.88 93 VAL A O 1
ATOM 742 N N . ALA A 1 94 ? 8.114 -3.219 -8.870 1.00 74.19 94 ALA A N 1
ATOM 743 C CA . ALA A 1 94 ? 7.851 -1.807 -9.101 1.00 74.19 94 ALA A CA 1
ATOM 744 C C . ALA A 1 94 ? 6.371 -1.483 -8.881 1.00 74.19 94 ALA A C 1
ATOM 746 O O . ALA A 1 94 ? 5.485 -2.259 -9.230 1.00 74.19 94 ALA A O 1
ATOM 747 N N . ALA A 1 95 ? 6.103 -0.299 -8.335 1.00 78.38 95 ALA A N 1
ATOM 748 C CA . ALA A 1 95 ? 4.754 0.217 -8.148 1.00 78.38 95 ALA A CA 1
ATOM 749 C C . ALA A 1 95 ? 4.616 1.601 -8.788 1.00 78.38 95 ALA A C 1
ATOM 751 O O . ALA A 1 95 ? 5.558 2.396 -8.827 1.00 78.38 95 ALA A O 1
ATOM 752 N N . THR A 1 96 ? 3.419 1.906 -9.282 1.00 79.62 96 THR A N 1
ATOM 753 C CA . THR A 1 96 ? 3.069 3.224 -9.812 1.00 79.62 96 THR A CA 1
ATOM 754 C C . THR A 1 96 ? 1.594 3.513 -9.570 1.00 79.62 96 THR A C 1
ATOM 756 O O . THR A 1 96 ? 0.751 2.624 -9.657 1.00 79.62 96 THR A O 1
ATOM 759 N N . ASN A 1 97 ? 1.284 4.770 -9.262 1.00 77.88 97 ASN A N 1
ATOM 760 C CA . ASN A 1 97 ? -0.078 5.301 -9.231 1.00 77.88 97 ASN A CA 1
ATOM 761 C C . ASN A 1 97 ? -0.422 6.095 -10.507 1.00 77.88 97 ASN A C 1
ATOM 763 O O . ASN A 1 97 ? -1.508 6.665 -10.598 1.00 77.88 97 ASN A O 1
ATOM 767 N N . ARG A 1 98 ? 0.508 6.175 -11.469 1.00 82.62 98 ARG A N 1
ATOM 768 C CA . ARG A 1 98 ? 0.322 6.842 -12.762 1.00 82.62 98 ARG A CA 1
ATOM 769 C C . ARG A 1 98 ? -0.223 5.852 -13.795 1.00 82.62 98 ARG A C 1
ATOM 771 O O . ARG A 1 98 ? 0.175 4.684 -13.771 1.00 82.62 98 ARG A O 1
ATOM 778 N N . PRO A 1 99 ? -1.058 6.299 -14.747 1.00 84.12 99 PRO A N 1
ATOM 779 C CA . PRO A 1 99 ? -1.570 5.449 -15.815 1.00 84.12 99 PRO A CA 1
ATOM 780 C C . PRO A 1 99 ? -0.506 5.245 -16.908 1.00 84.12 99 PRO A C 1
ATOM 782 O O . PRO A 1 99 ? -0.620 5.752 -18.020 1.00 84.12 99 PRO A O 1
ATOM 785 N N . VAL A 1 100 ? 0.556 4.495 -16.595 1.00 85.50 100 VAL A N 1
ATOM 786 C CA . VAL A 1 100 ? 1.713 4.295 -17.493 1.00 85.50 100 VAL A CA 1
ATOM 787 C C . VAL A 1 100 ? 1.299 3.711 -18.847 1.00 85.50 100 VAL A C 1
ATOM 789 O O . VAL A 1 100 ? 1.801 4.147 -19.878 1.00 85.50 100 VAL A O 1
ATOM 792 N N . ARG A 1 101 ? 0.326 2.790 -18.868 1.00 84.75 101 ARG A N 1
ATOM 793 C CA . ARG A 1 101 ? -0.215 2.231 -20.120 1.00 84.75 101 ARG A CA 1
ATOM 794 C C . ARG A 1 101 ? -0.825 3.305 -21.025 1.00 84.75 101 ARG A C 1
ATOM 796 O O . ARG A 1 101 ? -0.614 3.269 -22.230 1.00 84.75 101 ARG A O 1
ATOM 803 N N . GLU A 1 102 ? -1.554 4.260 -20.451 1.00 87.81 102 GLU A N 1
ATOM 804 C CA . GLU A 1 102 ? -2.147 5.370 -21.210 1.00 87.81 102 GLU A CA 1
ATOM 805 C C . GLU A 1 102 ? -1.068 6.341 -21.691 1.00 87.81 102 GLU A C 1
ATOM 807 O O . GLU A 1 102 ? -1.120 6.811 -22.824 1.00 87.81 102 GLU A O 1
ATOM 812 N N . TRP A 1 103 ? -0.055 6.604 -20.860 1.00 87.94 103 TRP A N 1
ATOM 813 C CA . TRP A 1 103 ? 1.080 7.445 -21.240 1.00 87.94 103 TRP A CA 1
ATOM 814 C C . TRP A 1 103 ? 1.814 6.884 -22.453 1.00 87.94 103 TRP A C 1
ATOM 816 O O . TRP A 1 103 ? 2.016 7.622 -23.415 1.00 87.94 103 TRP A O 1
ATOM 826 N N . ILE A 1 104 ? 2.112 5.585 -22.447 1.00 87.12 104 ILE A N 1
ATOM 827 C CA . ILE A 1 104 ? 2.738 4.896 -23.579 1.00 87.12 104 ILE A CA 1
ATOM 828 C C . ILE A 1 104 ? 1.837 4.977 -24.81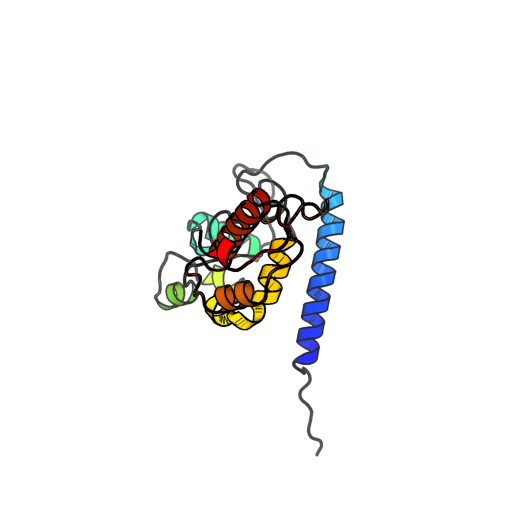6 1.00 87.12 104 ILE A C 1
ATOM 830 O O . ILE A 1 104 ? 2.289 5.416 -25.869 1.00 87.12 104 ILE A O 1
ATOM 834 N N . ALA A 1 105 ? 0.542 4.662 -24.680 1.00 87.44 105 ALA A N 1
ATOM 835 C CA . ALA A 1 105 ? -0.408 4.722 -25.795 1.00 87.44 105 ALA A CA 1
ATOM 836 C C . ALA A 1 105 ? -0.551 6.131 -26.405 1.00 87.44 105 ALA A C 1
ATOM 838 O O . ALA A 1 105 ? -0.780 6.269 -27.603 1.00 87.44 105 ALA A O 1
ATOM 839 N N . SER A 1 106 ? -0.406 7.181 -25.592 1.00 89.19 106 SER A N 1
ATOM 840 C CA . SER A 1 106 ? -0.449 8.582 -26.034 1.00 89.19 106 SER A CA 1
ATOM 841 C C . SER A 1 106 ? 0.889 9.122 -26.563 1.00 89.19 106 SER A C 1
ATOM 843 O O . SER A 1 106 ? 0.958 10.286 -26.954 1.00 89.19 106 SER A O 1
ATOM 845 N N . GLY A 1 107 ? 1.953 8.309 -26.568 1.00 83.44 107 GLY A N 1
ATOM 846 C CA . GLY A 1 107 ? 3.295 8.724 -26.989 1.00 83.44 107 GLY A CA 1
ATOM 847 C C . GLY A 1 107 ? 3.990 9.684 -26.015 1.00 83.44 107 GLY A C 1
ATOM 848 O O . GLY A 1 107 ? 4.836 10.476 -26.427 1.00 83.44 107 GLY A O 1
ATOM 849 N N . ASN A 1 108 ? 3.623 9.668 -24.729 1.00 83.56 108 ASN A N 1
ATOM 850 C CA . ASN A 1 108 ? 4.191 10.565 -23.726 1.00 83.56 108 ASN A CA 1
ATOM 851 C C . ASN A 1 108 ? 5.656 10.183 -23.410 1.00 83.56 108 ASN A C 1
ATOM 853 O O . ASN A 1 108 ? 5.898 9.077 -22.927 1.00 83.56 108 ASN A O 1
ATOM 857 N N . PRO A 1 109 ? 6.631 11.102 -23.573 1.00 77.19 109 PRO A N 1
ATOM 858 C CA . PRO A 1 109 ? 8.054 10.823 -23.350 1.00 77.19 109 PRO A CA 1
ATOM 859 C C . PRO A 1 109 ? 8.447 10.682 -21.870 1.00 77.19 109 PRO A C 1
ATOM 861 O O . PRO A 1 109 ? 9.610 10.432 -21.563 1.00 77.19 109 PRO A O 1
ATOM 864 N N . SER A 1 110 ? 7.505 10.867 -20.940 1.00 81.94 110 SER A N 1
ATOM 865 C CA . SER A 1 110 ? 7.756 10.789 -19.495 1.00 81.94 110 SER A CA 1
ATOM 866 C C . SER A 1 110 ? 8.077 9.367 -19.024 1.00 81.94 110 SER A C 1
ATOM 868 O O . SER A 1 110 ? 8.693 9.198 -17.973 1.00 81.94 110 SER A O 1
ATOM 870 N N . PHE A 1 111 ? 7.678 8.340 -19.781 1.00 84.75 111 PHE A N 1
ATOM 871 C CA . PHE A 1 111 ? 7.993 6.950 -19.468 1.00 84.75 111 PHE A CA 1
ATOM 872 C C . PHE A 1 111 ? 8.406 6.188 -20.719 1.00 84.75 111 PHE A C 1
ATOM 874 O O . PHE A 1 111 ? 7.716 6.247 -21.736 1.00 84.75 111 PHE A O 1
ATOM 881 N N . ARG A 1 112 ? 9.518 5.455 -20.645 1.00 85.94 112 ARG A N 1
ATOM 882 C CA . ARG A 1 112 ? 9.989 4.667 -21.780 1.00 85.94 112 ARG A CA 1
ATOM 883 C C . ARG A 1 112 ? 9.167 3.390 -21.947 1.00 85.94 112 ARG A C 1
ATOM 885 O O . ARG A 1 112 ? 9.000 2.602 -21.017 1.00 85.94 112 ARG A O 1
ATOM 892 N N . GLU A 1 113 ? 8.681 3.181 -23.164 1.00 88.94 113 GLU A N 1
ATOM 893 C CA . GLU A 1 113 ? 7.911 1.996 -23.539 1.00 88.94 113 GLU A CA 1
ATOM 894 C C . GLU A 1 113 ? 8.736 0.705 -23.415 1.00 88.94 113 GLU A C 1
ATOM 896 O O . GLU A 1 113 ? 8.240 -0.303 -22.914 1.00 88.94 113 GLU A O 1
ATOM 901 N N . ASP A 1 114 ? 10.015 0.749 -23.796 1.00 90.19 114 ASP A N 1
ATOM 902 C CA . ASP A 1 114 ? 10.926 -0.395 -23.702 1.00 90.19 114 ASP A CA 1
ATOM 903 C C . ASP A 1 114 ? 11.093 -0.901 -22.260 1.00 90.19 114 ASP A C 1
ATOM 905 O O . ASP A 1 114 ? 11.042 -2.106 -22.023 1.00 90.19 114 ASP A O 1
ATOM 909 N N . LEU A 1 115 ? 11.194 0.007 -21.287 1.00 85.81 115 LEU A N 1
ATOM 910 C CA . LEU A 1 115 ? 11.249 -0.322 -19.866 1.00 85.81 115 LEU A CA 1
ATOM 911 C C . LEU A 1 115 ? 9.953 -0.981 -19.374 1.00 85.81 115 LEU A C 1
ATOM 913 O O . LEU A 1 115 ? 10.012 -1.907 -18.568 1.00 85.81 115 LEU A O 1
ATOM 917 N N . PHE A 1 116 ? 8.786 -0.535 -19.853 1.00 85.94 116 PHE A N 1
ATOM 918 C CA . PHE A 1 116 ? 7.499 -1.118 -19.459 1.00 85.94 116 PHE A CA 1
ATOM 919 C C . PHE A 1 116 ? 7.396 -2.594 -19.851 1.00 85.94 116 PHE A C 1
ATOM 921 O O . PHE A 1 116 ? 6.969 -3.416 -19.043 1.00 85.94 116 PHE A O 1
ATOM 928 N N . TYR A 1 117 ? 7.817 -2.935 -21.069 1.00 87.25 117 TYR A N 1
ATOM 929 C CA . TYR A 1 117 ? 7.720 -4.301 -21.585 1.00 87.25 117 TYR A CA 1
ATOM 930 C C . TYR A 1 117 ? 8.776 -5.265 -21.034 1.00 87.25 117 TYR A C 1
ATOM 932 O O . TYR A 1 117 ? 8.688 -6.458 -21.310 1.00 87.25 117 TYR A O 1
ATOM 940 N N . ARG A 1 118 ? 9.751 -4.792 -20.246 1.00 85.69 118 ARG A N 1
ATOM 941 C CA . ARG A 1 118 ? 10.672 -5.680 -19.515 1.00 85.69 118 ARG A CA 1
ATOM 942 C C . ARG A 1 118 ? 10.105 -6.236 -18.216 1.00 85.69 118 ARG A C 1
ATOM 944 O O . ARG A 1 118 ? 10.709 -7.134 -17.643 1.00 85.69 118 ARG A O 1
ATOM 951 N N . PHE A 1 119 ? 8.956 -5.747 -17.758 1.00 81.44 119 PHE A N 1
ATOM 952 C CA . PHE A 1 119 ? 8.256 -6.361 -16.636 1.00 81.44 119 PHE A CA 1
ATOM 953 C C . PHE A 1 119 ? 7.389 -7.523 -17.125 1.00 81.44 119 PHE A C 1
ATOM 955 O O . PHE A 1 119 ? 6.430 -7.318 -17.868 1.00 81.44 119 PHE A O 1
ATOM 962 N N . ASP A 1 120 ? 7.688 -8.731 -16.649 1.00 76.44 120 ASP A N 1
ATOM 963 C CA . ASP A 1 120 ? 6.969 -9.952 -17.040 1.00 76.44 120 ASP A CA 1
ATOM 964 C C . ASP A 1 120 ? 5.503 -9.959 -16.592 1.00 76.44 120 ASP A C 1
ATOM 966 O O . ASP A 1 120 ? 4.627 -10.516 -17.257 1.00 76.44 120 ASP A O 1
ATOM 970 N N . CYS A 1 121 ? 5.224 -9.350 -15.437 1.00 76.12 121 CYS A N 1
ATOM 971 C CA . CYS A 1 121 ? 3.911 -9.371 -14.813 1.00 76.12 121 CYS A CA 1
ATOM 972 C C . CYS A 1 121 ? 3.483 -7.966 -14.397 1.00 76.12 121 CYS A C 1
ATOM 974 O O . CYS A 1 121 ? 4.210 -7.242 -13.717 1.00 76.12 121 CYS A O 1
ATOM 976 N N . VAL A 1 122 ? 2.257 -7.599 -14.773 1.00 76.50 122 VAL A N 1
ATOM 977 C CA . VAL A 1 122 ? 1.627 -6.343 -14.367 1.00 76.50 122 VAL A CA 1
ATOM 978 C C . VAL A 1 122 ? 0.370 -6.669 -13.579 1.00 76.50 122 VAL A C 1
ATOM 980 O O . VAL A 1 122 ? -0.609 -7.166 -14.134 1.00 76.50 122 VAL A O 1
ATOM 983 N N . ILE A 1 123 ? 0.390 -6.343 -12.289 1.00 76.19 123 ILE A N 1
ATOM 984 C CA . ILE A 1 123 ? -0.741 -6.542 -11.384 1.00 76.19 123 ILE A CA 1
ATOM 985 C C . ILE A 1 123 ? -1.434 -5.200 -11.165 1.00 76.19 123 ILE A C 1
ATOM 987 O O . ILE A 1 123 ? -0.833 -4.236 -10.694 1.00 76.19 123 ILE A O 1
ATOM 991 N N . SER A 1 124 ? -2.722 -5.133 -11.495 1.00 79.94 124 SER A N 1
ATOM 992 C CA . SER A 1 124 ? -3.565 -3.986 -11.158 1.00 79.94 124 SER A CA 1
ATOM 993 C C . SER A 1 124 ? -4.214 -4.219 -9.801 1.00 79.94 124 SER A C 1
ATOM 995 O O . SER A 1 124 ? -5.023 -5.129 -9.646 1.00 79.94 124 SER A O 1
ATOM 997 N N . LEU A 1 125 ? -3.860 -3.395 -8.814 1.00 80.62 125 LEU A N 1
ATOM 998 C CA . LEU A 1 125 ? -4.478 -3.438 -7.492 1.00 80.62 125 LEU A CA 1
ATOM 999 C C . LEU A 1 125 ? -5.759 -2.5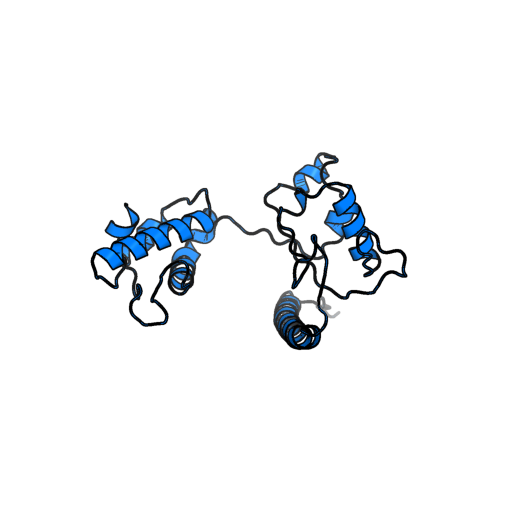92 -7.496 1.00 80.62 125 LEU A C 1
ATOM 1001 O O . LEU A 1 125 ? -5.661 -1.366 -7.621 1.00 80.62 125 LEU A O 1
ATOM 1005 N N . PRO A 1 126 ? -6.953 -3.202 -7.350 1.00 84.12 126 PRO A N 1
ATOM 1006 C CA . PRO A 1 126 ? -8.181 -2.433 -7.333 1.00 84.12 126 PRO A CA 1
ATOM 1007 C C . PRO A 1 126 ? -8.270 -1.602 -6.046 1.00 84.12 126 PRO A C 1
ATOM 1009 O O . PRO A 1 126 ? -7.774 -2.007 -4.985 1.00 84.12 126 PRO A O 1
ATOM 1012 N N . PRO A 1 127 ? -8.899 -0.422 -6.112 1.00 86.25 127 PRO A N 1
ATOM 1013 C CA . PRO A 1 127 ? -9.087 0.432 -4.954 1.00 86.25 127 PRO A CA 1
ATOM 1014 C C . PRO A 1 127 ? -9.992 -0.233 -3.912 1.00 86.25 127 PRO A C 1
ATOM 1016 O O . PRO A 1 127 ? -10.863 -1.039 -4.236 1.00 86.25 127 PRO A O 1
ATOM 1019 N N . LEU A 1 128 ? -9.853 0.169 -2.645 1.00 87.31 128 LEU A N 1
ATOM 1020 C CA . LEU A 1 128 ? -10.621 -0.405 -1.533 1.00 87.31 128 LEU A CA 1
ATOM 1021 C C . LEU A 1 128 ? -12.145 -0.381 -1.751 1.00 87.31 128 LEU A C 1
ATOM 1023 O O . LEU A 1 128 ? -12.840 -1.310 -1.350 1.00 87.31 128 LEU A O 1
ATOM 1027 N N . ARG A 1 129 ? -12.666 0.634 -2.453 1.00 86.19 129 ARG A N 1
ATOM 1028 C CA . ARG A 1 129 ? -14.093 0.749 -2.811 1.00 86.19 129 ARG A CA 1
ATOM 1029 C C . ARG A 1 129 ? -14.626 -0.405 -3.670 1.00 86.19 129 ARG A C 1
ATOM 1031 O O . ARG A 1 129 ? -15.827 -0.656 -3.627 1.00 86.19 129 ARG A O 1
ATOM 1038 N N . GLU A 1 130 ? -13.762 -1.074 -4.431 1.00 86.94 130 GLU A N 1
ATOM 1039 C CA . GLU A 1 130 ? -14.083 -2.252 -5.252 1.00 86.94 130 GLU A CA 1
ATOM 1040 C C . GLU A 1 130 ? -13.870 -3.559 -4.467 1.00 86.94 130 GLU A C 1
ATOM 1042 O O . GLU A 1 130 ? -14.419 -4.597 -4.823 1.00 86.94 130 GLU A O 1
ATOM 1047 N N . ARG A 1 131 ? -13.151 -3.494 -3.338 1.00 87.50 131 ARG A N 1
ATOM 1048 C CA . ARG A 1 131 ? -12.814 -4.619 -2.452 1.00 87.50 131 ARG A CA 1
ATOM 1049 C C . ARG A 1 131 ? -13.551 -4.573 -1.110 1.00 87.50 131 ARG A C 1
ATOM 1051 O O . ARG A 1 131 ? -13.024 -4.999 -0.087 1.00 87.50 131 ARG A O 1
ATOM 1058 N N . ARG A 1 132 ? -14.791 -4.073 -1.084 1.00 84.19 132 ARG A N 1
ATOM 1059 C CA . ARG A 1 132 ? -15.565 -3.919 0.170 1.00 84.19 132 ARG A CA 1
ATOM 1060 C C . ARG A 1 132 ? -15.744 -5.229 0.939 1.00 84.19 132 ARG A C 1
ATOM 1062 O O . ARG A 1 132 ? -15.773 -5.210 2.161 1.00 84.19 132 ARG A O 1
ATOM 1069 N N . LYS A 1 133 ? -15.813 -6.362 0.233 1.00 86.06 133 LYS A N 1
ATOM 1070 C CA . LYS A 1 133 ? -15.926 -7.699 0.838 1.00 86.06 133 LYS A CA 1
ATOM 1071 C C . LYS A 1 133 ? -14.704 -8.078 1.685 1.00 86.06 133 LYS A C 1
ATOM 1073 O O . LYS A 1 133 ? -14.846 -8.835 2.639 1.00 86.06 133 LYS A O 1
ATOM 1078 N N . ASP A 1 134 ? -13.541 -7.500 1.387 1.00 89.06 134 ASP A N 1
ATOM 1079 C CA . ASP A 1 134 ? -12.292 -7.758 2.108 1.00 89.06 134 ASP A CA 1
ATOM 1080 C C . ASP A 1 134 ? -12.159 -6.880 3.363 1.00 89.06 134 ASP A C 1
ATOM 1082 O O . ASP A 1 134 ? -11.221 -7.056 4.137 1.00 89.06 134 ASP A O 1
ATOM 1086 N N . MET A 1 135 ? -13.082 -5.935 3.598 1.00 90.38 135 MET A N 1
ATOM 1087 C CA . MET A 1 135 ? -12.979 -4.941 4.674 1.00 90.38 135 MET A CA 1
ATOM 1088 C C . MET A 1 135 ? -12.778 -5.585 6.046 1.00 90.38 135 MET A C 1
ATOM 1090 O O . MET A 1 135 ? -11.913 -5.161 6.803 1.00 90.38 135 MET A O 1
ATOM 1094 N N . ARG A 1 136 ? -13.533 -6.645 6.353 1.00 91.25 136 ARG A N 1
ATOM 1095 C CA . ARG A 1 136 ? -13.420 -7.389 7.619 1.00 91.25 136 ARG A CA 1
ATOM 1096 C C . ARG A 1 136 ? -12.018 -7.939 7.838 1.00 91.25 136 ARG A C 1
ATOM 1098 O O . ARG A 1 136 ? -11.454 -7.769 8.916 1.00 91.25 136 ARG A O 1
ATOM 1105 N N . LEU A 1 137 ? -11.462 -8.566 6.803 1.00 90.94 137 LEU A N 1
ATOM 1106 C CA . LEU A 1 137 ? -10.120 -9.131 6.839 1.00 90.94 137 LEU A CA 1
ATOM 1107 C C . LEU A 1 137 ? -9.075 -8.023 6.986 1.00 90.94 137 LEU A C 1
ATOM 1109 O O . LEU A 1 137 ? -8.224 -8.104 7.864 1.00 90.94 137 LEU A O 1
ATOM 1113 N N . LEU A 1 138 ? -9.177 -6.964 6.182 1.00 91.69 138 LEU A N 1
ATOM 1114 C CA . LEU A 1 138 ? -8.250 -5.832 6.216 1.00 91.69 138 LEU A CA 1
ATOM 1115 C C . LEU A 1 138 ? -8.248 -5.137 7.578 1.00 91.69 138 LEU A C 1
ATOM 1117 O O . LEU A 1 138 ? -7.183 -4.870 8.121 1.00 91.69 138 LEU A O 1
ATOM 1121 N N . VAL A 1 139 ? -9.422 -4.901 8.164 1.00 93.25 139 VAL A N 1
ATOM 1122 C CA . VAL A 1 139 ? -9.538 -4.346 9.517 1.00 93.25 139 VAL A CA 1
ATOM 1123 C C . VAL A 1 139 ? -8.915 -5.294 10.537 1.00 93.25 139 VAL A C 1
ATOM 1125 O O . VAL A 1 139 ? -8.136 -4.852 11.374 1.00 93.25 139 VAL A O 1
ATOM 1128 N N . SER A 1 140 ? -9.211 -6.594 10.459 1.00 91.38 140 SER A N 1
ATOM 1129 C CA . SER A 1 140 ? -8.660 -7.579 11.392 1.00 91.38 140 SER A CA 1
ATOM 1130 C C . SER A 1 140 ? -7.140 -7.695 11.308 1.00 91.38 140 SER A C 1
ATOM 1132 O O . SER A 1 140 ? -6.512 -7.928 12.337 1.00 91.38 140 SER A O 1
ATOM 1134 N N . LEU A 1 141 ? -6.554 -7.570 10.117 1.00 91.81 141 LEU A N 1
ATOM 1135 C CA . LEU A 1 141 ? -5.104 -7.567 9.924 1.00 91.81 141 LEU A CA 1
ATOM 1136 C C . LEU A 1 141 ? -4.502 -6.262 10.443 1.00 91.81 141 LEU A C 1
ATOM 1138 O O . LEU A 1 141 ? -3.578 -6.290 11.246 1.00 91.81 141 LEU A O 1
ATOM 1142 N N . SER A 1 142 ? -5.088 -5.118 10.085 1.00 91.88 142 SER A N 1
ATOM 1143 C CA . SER A 1 142 ? -4.607 -3.818 10.552 1.00 91.88 142 SER A CA 1
ATOM 1144 C C . SER A 1 142 ? -4.687 -3.659 12.069 1.00 91.88 142 SER A C 1
ATOM 1146 O O . SER A 1 142 ? -3.827 -3.011 12.645 1.00 91.88 142 SER A O 1
ATOM 1148 N N . LEU A 1 143 ? -5.676 -4.249 12.747 1.00 93.56 143 LEU A N 1
ATOM 1149 C CA . LEU A 1 143 ? -5.746 -4.226 14.214 1.00 93.56 143 LEU A CA 1
ATOM 1150 C C . LEU A 1 143 ? -4.645 -5.055 14.893 1.00 93.56 143 LEU A C 1
ATOM 1152 O O . LEU A 1 143 ? -4.420 -4.858 16.083 1.00 93.56 143 LEU A O 1
ATOM 1156 N N . GLN A 1 144 ? -3.977 -5.959 14.174 1.00 92.94 144 GLN A N 1
ATOM 1157 C CA . GLN A 1 144 ? -2.825 -6.709 14.687 1.00 92.94 144 GLN A CA 1
ATOM 1158 C C . GLN A 1 144 ? -1.512 -5.937 14.528 1.00 92.94 144 GLN A C 1
ATOM 1160 O O . GLN A 1 144 ? -0.512 -6.295 15.143 1.00 92.94 144 GLN A O 1
ATOM 1165 N N . GLU A 1 145 ? -1.501 -4.882 13.711 1.00 90.75 145 GLU A N 1
ATOM 1166 C CA . GLU A 1 145 ? -0.323 -4.052 13.502 1.00 90.75 145 GLU A CA 1
ATOM 1167 C C . GLU A 1 145 ? -0.129 -3.090 14.680 1.00 90.75 145 GLU A C 1
ATOM 1169 O O . GLU A 1 145 ? -0.971 -2.226 14.944 1.00 90.75 145 GLU A O 1
ATOM 1174 N N . GLU A 1 146 ? 1.032 -3.168 15.329 1.00 90.56 146 GLU A N 1
ATOM 1175 C CA . GLU A 1 146 ? 1.384 -2.329 16.483 1.00 90.56 146 GLU A CA 1
ATOM 1176 C C . GLU A 1 146 ? 1.344 -0.822 16.154 1.00 90.56 146 GLU A C 1
ATOM 1178 O O . GLU A 1 146 ? 0.970 0.010 16.979 1.00 90.56 146 GLU A O 1
ATOM 1183 N N . GLU A 1 147 ? 1.628 -0.443 14.903 1.00 91.06 147 GLU A N 1
ATOM 1184 C CA . GLU A 1 147 ? 1.530 0.949 14.444 1.00 91.06 147 GLU A CA 1
ATOM 1185 C C . GLU A 1 147 ? 0.099 1.514 14.465 1.00 91.06 147 GLU A C 1
ATOM 1187 O O . GLU A 1 147 ? -0.085 2.738 14.579 1.00 91.06 147 GLU A O 1
ATOM 1192 N N . VAL A 1 148 ? -0.899 0.645 14.285 1.00 93.25 148 VAL A N 1
ATOM 1193 C CA . VAL A 1 148 ? -2.328 0.981 14.213 1.00 93.25 148 VAL A CA 1
ATOM 1194 C C . VAL A 1 148 ? -2.988 0.786 15.574 1.00 93.25 148 VAL A C 1
ATOM 1196 O O . VAL A 1 148 ? -3.797 1.619 15.983 1.00 93.25 148 VAL A O 1
ATOM 1199 N N . ASN A 1 149 ? -2.636 -0.281 16.289 1.00 94.19 149 ASN A N 1
ATOM 1200 C CA . ASN A 1 149 ? -3.239 -0.665 17.558 1.00 94.19 149 ASN A CA 1
ATOM 1201 C C . ASN A 1 149 ? -2.166 -0.974 18.616 1.00 94.19 149 ASN A C 1
ATOM 1203 O O . ASN A 1 149 ? -1.929 -2.143 18.918 1.00 94.19 149 ASN A O 1
ATOM 1207 N N . PRO A 1 150 ? -1.525 0.058 19.194 1.00 90.62 150 PRO A N 1
ATOM 1208 C CA . PRO A 1 150 ? -0.454 -0.165 20.150 1.00 90.62 150 PRO A CA 1
ATOM 1209 C C . PRO A 1 150 ? -0.929 -0.918 21.397 1.00 90.62 150 PRO A C 1
ATOM 1211 O O . PRO A 1 150 ? -1.964 -0.554 21.975 1.00 90.62 150 PRO A O 1
ATOM 1214 N N . GLY A 1 151 ? -0.148 -1.889 21.860 1.00 88.38 151 GLY A N 1
ATOM 1215 C CA . GLY A 1 151 ? -0.476 -2.784 22.968 1.00 88.38 151 GLY A CA 1
ATOM 1216 C C . GLY A 1 151 ? -1.164 -4.079 22.530 1.00 88.38 151 GLY A C 1
ATOM 1217 O O . GLY A 1 151 ? -1.636 -4.834 23.384 1.00 88.38 151 GLY A O 1
ATOM 1218 N N . TYR A 1 152 ? -1.331 -4.331 21.224 1.00 89.94 152 TYR A N 1
ATOM 1219 C CA . TYR A 1 152 ? -2.068 -5.510 20.762 1.00 89.94 152 TYR A CA 1
ATOM 1220 C C . TYR A 1 152 ? -1.345 -6.810 21.125 1.00 89.94 152 TYR A C 1
ATOM 1222 O O . TYR A 1 152 ? -1.996 -7.777 21.539 1.00 89.94 152 TYR A O 1
ATOM 1230 N N . LEU A 1 153 ? -0.016 -6.845 21.004 1.00 87.88 153 LEU A N 1
ATOM 1231 C CA . LEU A 1 153 ? 0.783 -8.029 21.331 1.00 87.88 153 LEU A CA 1
ATOM 1232 C C . LEU A 1 153 ? 0.819 -8.289 22.844 1.00 87.88 153 LEU A C 1
ATOM 1234 O O . LEU A 1 153 ? 0.739 -9.439 23.272 1.00 87.88 153 LEU A O 1
ATOM 1238 N N . GLU A 1 154 ? 0.826 -7.228 23.647 1.00 89.88 154 GLU A N 1
ATOM 1239 C CA . GLU A 1 154 ? 0.824 -7.253 25.113 1.00 89.88 154 GLU A CA 1
ATOM 1240 C C . GLU A 1 154 ? -0.563 -7.552 25.703 1.00 89.88 154 GLU A C 1
ATOM 1242 O O . GLU A 1 154 ? -0.688 -7.878 26.881 1.00 89.88 154 GLU A O 1
ATOM 1247 N N . GLY A 1 155 ? -1.617 -7.483 24.884 1.00 86.94 155 GLY A N 1
ATOM 1248 C CA . GLY A 1 155 ? -2.996 -7.745 25.296 1.00 86.94 155 GLY A CA 1
ATOM 1249 C C . GLY A 1 155 ? -3.757 -6.533 25.834 1.00 86.94 155 GLY A C 1
ATOM 1250 O O . GLY A 1 155 ? -4.919 -6.684 26.210 1.00 86.94 155 GLY A O 1
ATOM 1251 N N . ASP A 1 156 ? -3.152 -5.349 25.794 1.00 87.50 156 ASP A N 1
ATOM 1252 C CA . ASP A 1 156 ? -3.752 -4.073 26.202 1.00 87.50 156 ASP A CA 1
ATOM 1253 C C . ASP A 1 156 ? -4.467 -3.342 25.053 1.00 87.50 156 ASP A C 1
ATOM 1255 O O . ASP A 1 156 ? -5.240 -2.407 25.282 1.00 87.50 156 ASP A O 1
ATOM 1259 N N . GLY A 1 157 ? -4.208 -3.753 23.811 1.00 89.94 157 GLY A N 1
ATOM 1260 C CA . GLY A 1 157 ? -4.788 -3.179 22.604 1.00 89.94 157 GLY A CA 1
ATOM 1261 C C . GLY A 1 157 ? -6.234 -3.607 22.347 1.00 89.94 157 GLY A C 1
ATOM 1262 O O . GLY A 1 157 ? -6.836 -4.424 23.046 1.00 89.94 157 GLY A O 1
ATOM 1263 N N . ILE A 1 158 ? -6.807 -3.068 21.274 1.00 94.00 158 ILE A N 1
ATOM 1264 C CA . ILE A 1 158 ? -8.152 -3.423 20.819 1.00 94.00 158 ILE A CA 1
ATOM 1265 C C . ILE A 1 158 ? -8.175 -4.874 20.341 1.00 94.00 158 ILE A C 1
ATOM 1267 O O . ILE A 1 158 ? -7.469 -5.234 19.404 1.00 94.00 158 ILE A O 1
ATOM 1271 N N . ARG A 1 159 ? -9.020 -5.707 20.953 1.00 91.19 159 ARG A N 1
ATOM 1272 C CA . ARG A 1 159 ? -9.146 -7.137 20.617 1.00 91.19 159 ARG A CA 1
ATOM 1273 C C . ARG A 1 159 ? -10.347 -7.454 19.744 1.00 91.19 159 ARG A C 1
ATOM 1275 O O . ARG A 1 159 ? -10.397 -8.507 19.115 1.00 91.19 159 ARG A O 1
ATOM 1282 N N . ARG A 1 160 ? -11.357 -6.588 19.765 1.00 91.50 160 ARG A N 1
ATOM 1283 C CA . ARG A 1 160 ? -12.631 -6.820 19.084 1.00 91.50 160 ARG A CA 1
ATOM 1284 C C . ARG A 1 160 ? -13.114 -5.542 18.432 1.00 91.50 160 ARG A C 1
ATOM 1286 O O . ARG A 1 160 ? -12.906 -4.454 18.958 1.00 91.50 160 ARG A O 1
ATOM 1293 N N . ILE A 1 161 ? -13.816 -5.696 17.322 1.00 94.69 161 ILE A N 1
ATOM 1294 C CA . ILE A 1 161 ? -14.572 -4.633 16.671 1.00 94.69 161 ILE A CA 1
ATOM 1295 C C . ILE A 1 161 ? -16.038 -5.054 16.623 1.00 94.69 161 ILE A C 1
ATOM 1297 O O . ILE A 1 161 ? -16.348 -6.228 16.410 1.00 94.69 161 ILE A O 1
ATOM 1301 N N . SER A 1 162 ? -16.939 -4.116 16.885 1.00 94.75 162 SER A N 1
ATOM 1302 C CA . SER A 1 162 ? -18.371 -4.367 16.819 1.00 94.75 162 SER A CA 1
ATOM 1303 C C . SER A 1 162 ? -18.858 -4.427 15.365 1.00 94.75 162 SER A C 1
ATOM 1305 O O . SER A 1 162 ? -18.276 -3.817 14.466 1.00 94.75 162 SER A O 1
ATOM 1307 N N . LEU A 1 163 ? -19.927 -5.187 15.115 1.00 92.69 163 LEU A N 1
ATOM 1308 C CA . LEU A 1 163 ? -20.438 -5.410 13.756 1.00 92.69 163 LEU A CA 1
ATOM 1309 C C . LEU A 1 163 ? -20.924 -4.114 13.093 1.00 92.69 163 LEU A C 1
ATOM 1311 O O . LEU A 1 163 ? -20.634 -3.878 11.930 1.00 92.69 163 LEU A O 1
ATOM 1315 N N . ASP A 1 164 ? -21.575 -3.235 13.849 1.00 94.06 164 ASP A N 1
ATOM 1316 C CA . ASP A 1 164 ? -22.000 -1.906 13.397 1.00 94.06 164 ASP A CA 1
ATOM 1317 C C . ASP A 1 164 ? -20.819 -1.014 12.975 1.00 94.06 164 ASP A C 1
ATOM 1319 O O . ASP A 1 164 ? -20.930 -0.251 12.014 1.00 94.06 164 ASP A O 1
ATOM 1323 N N . ALA A 1 165 ? -19.670 -1.129 13.648 1.00 94.19 165 ALA A N 1
ATOM 1324 C CA . ALA A 1 165 ? -18.454 -0.414 13.271 1.00 94.19 165 ALA A CA 1
ATOM 1325 C C . ALA A 1 165 ? -17.879 -0.942 11.947 1.00 94.19 165 ALA A C 1
ATOM 1327 O O . ALA A 1 165 ? -17.508 -0.155 11.077 1.00 94.19 165 ALA A O 1
ATOM 1328 N N . VAL A 1 166 ? -17.851 -2.266 11.768 1.00 93.06 166 VAL A N 1
ATOM 1329 C CA . VAL A 1 166 ? -17.445 -2.905 10.505 1.00 93.06 166 VAL A CA 1
ATOM 1330 C C . VAL A 1 166 ? -18.378 -2.498 9.365 1.00 93.06 166 VAL A C 1
ATOM 1332 O O . VAL A 1 166 ? -17.904 -2.049 8.323 1.00 93.06 166 VAL A O 1
ATOM 1335 N N . ASP A 1 167 ? -19.691 -2.591 9.571 1.00 93.06 167 ASP A N 1
ATOM 1336 C CA . ASP A 1 167 ? -20.696 -2.254 8.561 1.00 93.06 167 ASP A CA 1
ATOM 1337 C C . ASP A 1 167 ? -20.598 -0.779 8.141 1.00 93.06 167 ASP A C 1
ATOM 1339 O O . ASP A 1 167 ? -20.798 -0.435 6.973 1.00 93.06 167 ASP A O 1
ATOM 1343 N N . ALA A 1 168 ? -20.260 0.113 9.077 1.00 92.69 168 ALA A N 1
ATOM 1344 C CA . ALA A 1 168 ? -19.999 1.511 8.762 1.00 92.69 168 ALA A CA 1
ATOM 1345 C C . ALA A 1 168 ? -18.744 1.684 7.895 1.00 92.69 168 ALA A C 1
ATOM 1347 O O . ALA A 1 168 ? -18.792 2.433 6.918 1.00 92.69 168 ALA A O 1
ATOM 1348 N N . LEU A 1 169 ? -17.650 0.975 8.200 1.00 92.38 169 LEU A N 1
ATOM 1349 C CA . LEU A 1 169 ? -16.434 0.987 7.378 1.00 92.38 169 LEU A CA 1
ATOM 1350 C C . LEU A 1 169 ? -16.710 0.442 5.968 1.00 92.38 169 LEU A C 1
ATOM 1352 O O . LEU A 1 169 ? -16.287 1.050 4.991 1.00 92.38 169 LEU A O 1
ATOM 1356 N N . GLU A 1 170 ? -17.480 -0.639 5.831 1.00 91.62 170 GLU A N 1
ATOM 1357 C CA . GLU A 1 170 ? -17.842 -1.231 4.530 1.00 91.62 170 GLU A CA 1
ATOM 1358 C C . GLU A 1 170 ? -18.623 -0.269 3.611 1.00 91.62 170 GLU A C 1
ATOM 1360 O O . GLU A 1 170 ? -18.545 -0.365 2.381 1.00 91.62 170 GLU A O 1
ATOM 1365 N N . ARG A 1 171 ? -19.376 0.677 4.186 1.00 90.38 171 ARG A N 1
ATOM 1366 C CA . ARG A 1 171 ? -20.171 1.668 3.438 1.00 90.38 171 ARG A CA 1
ATOM 1367 C C . ARG A 1 171 ? -19.372 2.905 3.021 1.00 90.38 171 ARG A C 1
ATOM 1369 O O . ARG A 1 171 ? -19.844 3.664 2.174 1.00 90.38 171 ARG A O 1
ATOM 1376 N N . MET A 1 172 ? -18.184 3.117 3.586 1.00 89.31 172 MET A N 1
ATOM 1377 C CA . MET A 1 172 ? -17.320 4.253 3.260 1.00 89.31 172 MET A CA 1
ATOM 1378 C C . MET A 1 172 ? -16.558 4.038 1.942 1.00 89.31 172 MET A C 1
ATOM 1380 O O . MET A 1 172 ? -16.252 2.918 1.540 1.00 89.31 172 MET A O 1
ATOM 1384 N N . ASN A 1 173 ? -16.235 5.136 1.250 1.00 84.81 173 ASN A N 1
ATOM 1385 C CA . ASN A 1 173 ? -15.595 5.090 -0.072 1.00 84.81 173 ASN A CA 1
ATOM 1386 C C . ASN A 1 173 ? -14.056 5.115 -0.039 1.00 84.81 173 ASN A C 1
ATOM 1388 O O . ASN A 1 173 ? -13.448 4.734 -1.036 1.00 84.81 173 ASN A O 1
ATOM 1392 N N . PHE A 1 174 ? -13.445 5.568 1.063 1.00 88.12 174 PHE A N 1
ATOM 1393 C CA . PHE A 1 174 ? -11.990 5.705 1.256 1.00 88.12 174 PHE A CA 1
ATOM 1394 C C . PHE A 1 174 ? -11.236 6.247 0.022 1.00 88.12 174 PHE A C 1
ATOM 1396 O O . PHE A 1 174 ? -10.527 5.484 -0.645 1.00 88.12 174 PHE A O 1
ATOM 1403 N N . PRO A 1 175 ? -11.363 7.545 -0.325 1.00 85.75 175 PRO A N 1
ATOM 1404 C CA . PRO A 1 175 ? -10.579 8.149 -1.409 1.00 85.75 175 PRO A CA 1
ATOM 1405 C C . PRO A 1 175 ? -9.060 7.969 -1.236 1.00 85.75 175 PRO A C 1
ATOM 1407 O O . PRO A 1 175 ? -8.354 7.794 -2.227 1.00 85.75 175 PRO A O 1
ATOM 1410 N N . GLY A 1 176 ? -8.555 7.944 0.002 1.00 85.56 176 GLY A N 1
ATOM 1411 C CA . GLY A 1 176 ? -7.160 7.631 0.325 1.00 85.56 176 GLY A CA 1
ATOM 1412 C C . GLY A 1 176 ? -6.860 6.131 0.454 1.00 85.56 176 GLY A C 1
ATOM 1413 O O . GLY A 1 176 ? -5.781 5.766 0.927 1.00 85.56 176 GLY A O 1
ATOM 1414 N N . ASN A 1 177 ? -7.788 5.264 0.035 1.00 88.88 177 ASN A N 1
ATOM 1415 C CA . ASN A 1 177 ? -7.653 3.807 -0.007 1.00 88.88 177 ASN A CA 1
ATOM 1416 C C . ASN A 1 177 ? -7.214 3.240 1.365 1.00 88.88 177 ASN A C 1
ATOM 1418 O O . ASN A 1 177 ? -7.591 3.758 2.418 1.00 88.88 177 ASN A O 1
ATOM 1422 N N . PHE A 1 178 ? -6.401 2.185 1.373 1.00 89.00 178 PHE A N 1
ATOM 1423 C CA . PHE A 1 178 ? -5.910 1.535 2.585 1.00 89.00 178 PHE A CA 1
ATOM 1424 C C . PHE A 1 178 ? -5.154 2.482 3.533 1.00 89.00 178 PHE A C 1
ATOM 1426 O O . PHE A 1 178 ? -5.226 2.325 4.751 1.00 89.00 178 PHE A O 1
ATOM 1433 N N . ARG A 1 179 ? -4.486 3.522 3.009 1.00 88.00 179 ARG A N 1
ATOM 1434 C CA . ARG A 1 179 ? -3.801 4.523 3.844 1.00 88.00 179 ARG A CA 1
ATOM 1435 C C . ARG A 1 179 ? -4.788 5.296 4.717 1.00 88.00 179 ARG A C 1
ATOM 1437 O O . ARG A 1 179 ? -4.520 5.511 5.896 1.00 88.00 179 ARG A O 1
ATOM 1444 N N . GLU A 1 180 ? -5.923 5.701 4.156 1.00 91.62 180 GLU A N 1
ATOM 1445 C CA . GLU A 1 180 ? -6.980 6.377 4.914 1.00 91.62 180 GLU A CA 1
ATOM 1446 C C . GLU A 1 180 ? -7.626 5.438 5.936 1.00 91.62 180 GLU A C 1
ATOM 1448 O O . GLU A 1 180 ? -7.829 5.842 7.082 1.00 91.62 180 GLU A O 1
ATOM 1453 N N . LEU A 1 181 ? -7.870 4.177 5.557 1.00 91.94 181 LEU A N 1
ATOM 1454 C CA . LEU A 1 181 ? -8.378 3.154 6.473 1.00 91.94 181 LEU A CA 1
ATOM 1455 C C . LEU A 1 181 ? -7.461 2.992 7.696 1.00 91.94 181 LEU A C 1
ATOM 1457 O O . LEU A 1 181 ? -7.941 3.115 8.822 1.00 91.94 181 LEU A O 1
ATOM 1461 N N . ARG A 1 182 ? -6.148 2.792 7.497 1.00 93.62 182 ARG A N 1
ATOM 1462 C CA . ARG A 1 182 ? -5.176 2.639 8.599 1.00 93.62 182 ARG A CA 1
ATOM 1463 C C . ARG A 1 182 ? -5.170 3.848 9.529 1.00 93.62 182 ARG A C 1
ATOM 1465 O O . ARG A 1 182 ? -5.199 3.689 10.746 1.00 93.62 182 ARG A O 1
ATOM 1472 N N . VAL A 1 183 ? -5.173 5.063 8.976 1.00 92.75 183 VAL A N 1
ATOM 1473 C CA . VAL A 1 183 ? -5.211 6.296 9.782 1.00 92.75 183 VAL A CA 1
ATOM 1474 C C . VAL A 1 183 ? -6.498 6.377 10.599 1.00 92.75 183 VAL A C 1
ATOM 1476 O O . VAL A 1 183 ? -6.456 6.748 11.774 1.00 92.75 183 VAL A O 1
ATOM 1479 N N . ARG A 1 184 ? -7.638 6.014 10.004 1.00 94.50 184 ARG A N 1
ATOM 1480 C CA . ARG A 1 184 ? -8.932 6.033 10.689 1.00 94.50 184 ARG A CA 1
ATOM 1481 C C . ARG A 1 184 ? -8.996 5.000 11.811 1.00 94.50 184 ARG A C 1
ATOM 1483 O O . ARG A 1 184 ? -9.378 5.352 12.923 1.00 94.50 184 ARG A O 1
ATOM 1490 N N . LEU A 1 185 ? -8.550 3.770 11.555 1.00 94.94 185 LEU A N 1
ATOM 1491 C CA . LEU A 1 185 ? -8.449 2.720 12.572 1.00 94.94 185 LEU A CA 1
ATOM 1492 C C . LEU A 1 185 ? -7.514 3.136 13.708 1.00 94.94 185 LEU A C 1
ATOM 1494 O O . LEU A 1 185 ? -7.897 3.042 14.866 1.00 94.94 185 LEU A O 1
ATOM 1498 N N . LYS A 1 186 ? -6.344 3.702 13.396 1.00 95.06 186 LYS A N 1
ATOM 1499 C CA . LYS A 1 186 ? -5.392 4.191 14.402 1.00 95.06 186 LYS A CA 1
ATOM 1500 C C . LYS A 1 186 ? -6.003 5.236 15.336 1.00 95.06 186 LYS A C 1
ATOM 1502 O O . LYS A 1 186 ? -5.816 5.183 16.555 1.00 95.06 186 LYS A O 1
ATOM 1507 N N . ARG A 1 187 ? -6.754 6.191 14.776 1.00 94.38 187 ARG A N 1
ATOM 1508 C CA . ARG A 1 187 ? -7.485 7.200 15.562 1.00 94.38 187 ARG A CA 1
ATOM 1509 C C . ARG A 1 187 ? -8.554 6.556 16.440 1.00 94.38 187 ARG A C 1
ATOM 1511 O O . ARG A 1 187 ? -8.627 6.879 17.623 1.00 94.38 187 ARG A O 1
ATOM 1518 N N . ALA A 1 188 ? -9.312 5.615 15.889 1.00 94.75 188 ALA A N 1
ATOM 1519 C CA . ALA A 1 188 ? -10.366 4.920 16.610 1.00 94.75 188 ALA A CA 1
ATOM 1520 C C . ALA A 1 188 ? -9.822 4.036 17.748 1.00 94.75 188 ALA A C 1
ATOM 1522 O O . ALA A 1 188 ? -10.357 4.080 18.854 1.00 94.75 188 ALA A O 1
ATOM 1523 N N . CYS A 1 189 ? -8.720 3.308 17.531 1.00 94.56 189 CYS A N 1
ATOM 1524 C CA . CYS A 1 189 ? -8.027 2.549 18.578 1.00 94.56 189 CYS A CA 1
ATOM 1525 C C . CYS A 1 189 ? -7.529 3.472 19.692 1.00 94.56 189 CYS A C 1
ATOM 1527 O O . CYS A 1 189 ? -7.708 3.185 20.873 1.00 94.56 189 CYS A O 1
ATOM 1529 N N . SER A 1 190 ? -6.967 4.626 19.323 1.00 92.94 190 SER A N 1
ATOM 1530 C CA . SER A 1 190 ? -6.519 5.628 20.295 1.00 92.94 190 SER A CA 1
ATOM 1531 C C . SER A 1 190 ? -7.682 6.199 21.116 1.00 92.94 190 SER A C 1
ATOM 1533 O O . SER A 1 190 ? -7.525 6.432 22.311 1.00 92.94 190 SER A O 1
ATOM 1535 N N . ALA A 1 191 ? -8.846 6.432 20.501 1.00 93.19 191 ALA A N 1
ATOM 1536 C CA . ALA A 1 191 ? -10.046 6.895 21.198 1.00 93.19 191 ALA A CA 1
ATOM 1537 C C . ALA A 1 191 ? -10.580 5.835 22.176 1.00 93.19 191 ALA A C 1
ATOM 1539 O O . ALA A 1 191 ? -10.753 6.129 23.355 1.00 93.19 191 ALA A O 1
ATOM 1540 N N . ALA A 1 192 ? -10.730 4.592 21.716 1.00 92.94 192 ALA A N 1
ATOM 1541 C CA . ALA A 1 192 ? -11.159 3.466 22.542 1.00 92.94 192 ALA A CA 1
ATOM 1542 C C . ALA A 1 192 ? -10.223 3.231 23.744 1.00 92.94 192 ALA A C 1
ATOM 1544 O O . ALA A 1 192 ? -10.680 3.047 24.871 1.00 92.94 192 ALA A O 1
ATOM 1545 N N . ARG A 1 193 ? -8.903 3.340 23.539 1.00 90.56 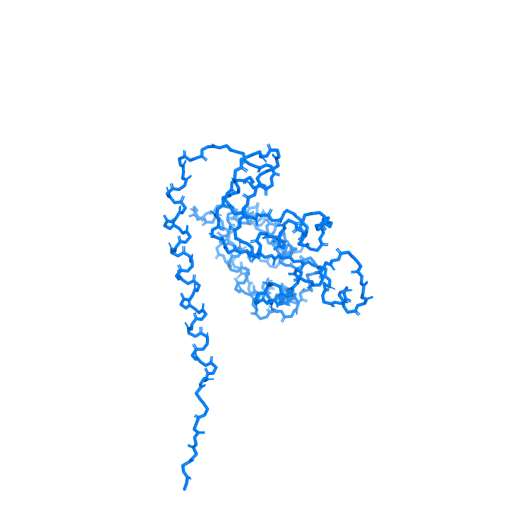193 ARG A N 1
ATOM 1546 C CA . ARG A 1 193 ? -7.917 3.220 24.621 1.00 90.56 193 ARG A CA 1
ATOM 1547 C C . ARG A 1 193 ? -8.038 4.337 25.660 1.00 90.56 193 ARG A C 1
ATOM 1549 O O . ARG A 1 193 ? -7.873 4.068 26.845 1.00 90.56 193 ARG A O 1
ATOM 1556 N N . ARG A 1 194 ? -8.365 5.572 25.254 1.00 89.62 194 ARG A N 1
ATOM 1557 C CA . ARG A 1 194 ? -8.641 6.676 26.200 1.00 89.62 194 ARG A CA 1
ATOM 1558 C C . ARG A 1 194 ? -9.899 6.432 27.032 1.00 89.62 194 ARG A C 1
ATOM 1560 O O . ARG A 1 194 ? -9.937 6.850 28.182 1.00 89.62 194 ARG A O 1
ATOM 1567 N N . GLU A 1 195 ? -10.893 5.748 26.472 1.00 91.50 195 GLU A N 1
ATOM 1568 C CA . GLU A 1 195 ? -12.084 5.290 27.204 1.00 91.50 195 GLU A CA 1
ATOM 1569 C C . GLU A 1 195 ? -11.804 4.061 28.093 1.00 91.50 195 GLU A C 1
ATOM 1571 O O . GLU A 1 195 ? -12.671 3.653 28.861 1.00 91.50 195 GLU A O 1
ATOM 1576 N N . GLY A 1 196 ? -10.613 3.456 28.001 1.00 89.56 196 GLY A N 1
ATOM 1577 C CA . GLY A 1 196 ? -10.261 2.242 28.739 1.00 89.56 196 GLY A CA 1
ATOM 1578 C C . GLY A 1 196 ? -10.973 0.985 28.231 1.00 89.56 196 GLY A C 1
ATOM 1579 O O . GLY A 1 196 ? -11.090 0.011 28.972 1.00 89.56 196 GLY A O 1
ATOM 1580 N N . VAL A 1 197 ? -11.467 0.989 26.987 1.00 91.62 197 VAL A N 1
ATOM 1581 C CA . VAL A 1 197 ? -12.175 -0.154 26.393 1.00 91.62 197 VAL A CA 1
ATOM 1582 C C . VAL A 1 197 ? -11.318 -0.863 25.345 1.00 91.62 197 VAL A C 1
ATOM 1584 O O . VAL A 1 197 ? -10.678 -0.235 24.506 1.00 91.62 197 VAL A O 1
ATOM 1587 N N . GLN A 1 198 ? -11.363 -2.197 25.341 1.00 91.00 198 GLN A N 1
ATOM 1588 C CA . GLN A 1 198 ? -10.664 -3.046 24.360 1.00 91.00 198 GLN A CA 1
ATOM 1589 C C . GLN A 1 198 ? -11.544 -3.447 23.160 1.00 91.00 198 GLN A C 1
ATOM 1591 O O . GLN A 1 198 ? -11.195 -4.338 22.379 1.00 91.00 198 GLN A O 1
ATOM 1596 N N . ILE A 1 199 ? -12.710 -2.808 23.022 1.00 93.25 199 ILE A N 1
ATOM 1597 C CA . ILE A 1 199 ? -13.674 -3.053 21.949 1.00 93.25 199 ILE A CA 1
ATOM 1598 C C . ILE A 1 199 ? -13.827 -1.773 21.130 1.00 93.25 199 ILE A C 1
ATOM 1600 O O . ILE A 1 199 ? -14.170 -0.717 21.661 1.00 93.25 199 ILE A O 1
ATOM 1604 N N . LEU A 1 200 ? -13.607 -1.872 19.821 1.00 94.38 200 LEU A N 1
ATOM 1605 C CA . LEU A 1 200 ? -13.845 -0.786 18.884 1.00 94.38 200 LEU A CA 1
ATOM 1606 C C . LEU A 1 200 ? -15.333 -0.731 18.519 1.00 94.38 200 LEU A C 1
ATOM 1608 O O . LEU A 1 200 ? -15.845 -1.643 17.875 1.00 94.38 200 LEU A O 1
ATOM 1612 N N . CYS A 1 201 ? -16.015 0.338 18.921 1.00 94.75 201 CYS A N 1
ATOM 1613 C CA . CYS A 1 201 ? -17.412 0.606 18.597 1.00 94.75 201 CYS A CA 1
ATOM 1614 C C . CYS A 1 201 ? -17.553 1.684 17.515 1.00 94.75 201 CYS A C 1
ATOM 1616 O O . CYS A 1 201 ? -16.628 2.465 17.281 1.00 94.75 201 CYS A O 1
ATOM 1618 N N . LEU A 1 202 ? -18.749 1.790 16.922 1.00 93.06 202 LEU A N 1
ATOM 1619 C CA . LEU A 1 202 ? -19.057 2.781 15.886 1.00 93.06 202 LEU A CA 1
ATOM 1620 C C . LEU A 1 202 ? -18.734 4.220 16.315 1.00 93.06 202 LEU A C 1
ATOM 1622 O O . LEU A 1 202 ? -18.187 4.986 15.526 1.00 93.06 202 LEU A O 1
ATOM 1626 N N . ARG A 1 203 ? -19.000 4.576 17.580 1.00 93.00 203 ARG A N 1
ATOM 1627 C CA . ARG A 1 203 ? -18.695 5.912 18.120 1.00 93.00 203 ARG A CA 1
ATOM 1628 C C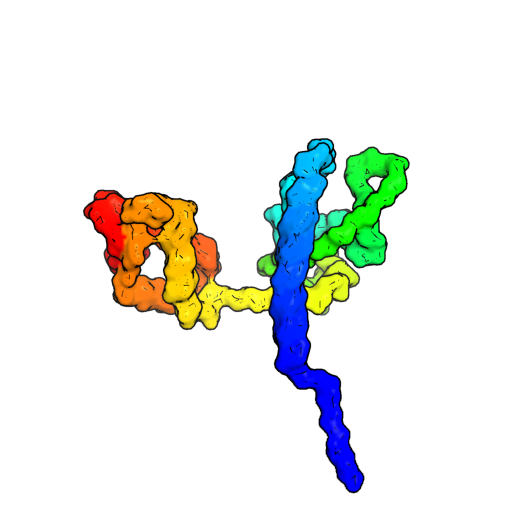 . ARG A 1 203 ? -17.223 6.304 17.948 1.00 93.00 203 ARG A C 1
ATOM 1630 O O . ARG A 1 203 ? -16.940 7.449 17.628 1.00 93.00 203 ARG A O 1
ATOM 1637 N N . HIS A 1 204 ? -16.292 5.352 18.049 1.00 93.50 204 HIS A N 1
ATOM 1638 C CA . HIS A 1 204 ? -14.859 5.632 17.927 1.00 93.50 204 HIS A CA 1
ATOM 1639 C C . HIS A 1 204 ? -14.430 5.941 16.482 1.00 93.50 204 HIS A C 1
ATOM 1641 O O . HIS A 1 204 ? -13.362 6.508 16.278 1.00 93.50 204 HIS A O 1
ATOM 1647 N N . LEU A 1 205 ? -15.236 5.575 15.476 1.00 88.88 205 LEU A N 1
ATOM 1648 C CA . LEU A 1 205 ? -14.959 5.825 14.052 1.00 88.88 205 LEU A CA 1
ATOM 1649 C C . LEU A 1 205 ? -15.443 7.200 13.557 1.00 88.88 205 LEU A C 1
ATOM 1651 O O . LEU A 1 205 ? -15.096 7.614 12.440 1.00 88.88 205 LEU A O 1
ATOM 1655 N N . LEU A 1 206 ? -16.288 7.867 14.348 1.00 78.06 206 LEU A N 1
ATOM 1656 C CA . LEU A 1 206 ? -16.962 9.125 14.008 1.00 78.06 206 LEU A CA 1
ATOM 1657 C C . LEU A 1 206 ? -16.236 10.374 14.544 1.00 78.06 206 LEU A C 1
ATOM 1659 O O . LEU A 1 206 ? -16.708 11.485 14.309 1.00 78.06 206 LEU A O 1
ATOM 1663 N N . HIS A 1 207 ? -15.094 10.192 15.211 1.00 58.12 207 HIS A N 1
ATOM 1664 C CA . HIS A 1 207 ? -14.205 11.247 15.709 1.00 58.12 207 HIS A CA 1
ATOM 1665 C C . HIS A 1 207 ? -12.971 11.415 14.810 1.00 58.12 207 HIS A C 1
ATOM 1667 O O . HIS A 1 207 ? -12.506 12.567 14.662 1.00 58.12 207 HIS A O 1
#

Foldseek 3Di:
DDDDDDPDDPVVVVVVVVVVVVVVVVVLVVVLVVPPPDDDDDPQPPDDDRDDPAAPLQDDPVVLVQVLVCLVPQWDDGVPRPDDTDHDDDDDDGGDPDPVVVCVVVVNPSHDPSSVVSDPDDDDDDFVLVVLVCLVVLLQVLQCDCQQWPCVVVPQTQDEEDPQLSVVVSPDRPPVGSVSVSVLSSQLRVVCVVVSHSYRYNVSSVD

Secondary structure (DSSP, 8-state):
----PPS--HHHHHHHHHHHHHHHHHHHHHHHHHTTT-----TTS-SSS---SS-GGGS-HHHHHHHHHHHHH-EE--TT--S--EE---------SS-HHHHHHTT-TTS-HHHHTT-S-------GGG-GGGHHHHHHHHTT-TTTSTTTTTT-S--EE-HHHHHHHHH---TTHHHHHHHHHHHHHHHHHHTT-SEE-HHHH--